Protein AF-A0A8J5SNX4-F1 (afdb_monomer_lite)

Foldseek 3Di:
DDDDDDDDYDDDDDDDDDDDDDDDDPDDPDDPPPPPPPPPDPDPPCPDPPCPVPDDDPCPVVVVVVVVVVVVVVVVVVVVVVVVVVVVVVVVVVVVPDDQDPDLVSNLVVLLPDDPVCNLVVLLVCVVVLDPVSLVVLVVLLVCLVPDPDHDVVSVVVNVSSVVSSVSSVVSSVVSVVVVVVVVVVVVLVVCLVPDPCVPVSVVD

Structure (mmCIF, N/CA/C/O backbone):
data_AF-A0A8J5SNX4-F1
#
_entry.id   AF-A0A8J5SNX4-F1
#
loop_
_atom_site.group_PDB
_atom_site.id
_atom_site.type_symbol
_atom_site.label_atom_id
_atom_site.label_alt_id
_atom_site.label_comp_id
_atom_site.label_asym_id
_atom_site.label_entity_id
_atom_site.label_seq_id
_atom_site.pdbx_PDB_ins_code
_atom_site.Cartn_x
_atom_site.Cartn_y
_atom_site.Cartn_z
_atom_site.occupancy
_atom_site.B_iso_or_equiv
_atom_site.auth_seq_id
_atom_site.auth_comp_id
_atom_site.auth_asym_id
_atom_site.auth_atom_id
_atom_site.pdbx_PDB_model_num
ATOM 1 N N . MET A 1 1 ? -24.936 -59.728 31.299 1.00 38.75 1 MET A N 1
ATOM 2 C CA . MET A 1 1 ? -25.368 -61.139 31.447 1.00 38.75 1 MET A CA 1
ATOM 3 C C . MET A 1 1 ? -25.117 -61.858 30.130 1.00 38.75 1 MET A C 1
ATOM 5 O O . MET A 1 1 ? -25.297 -61.195 29.121 1.00 38.75 1 MET A O 1
ATOM 9 N N . ALA A 1 2 ? -24.749 -63.150 30.174 1.00 39.12 2 ALA A N 1
ATOM 10 C CA . ALA A 1 2 ? -24.489 -64.076 29.048 1.00 39.12 2 ALA A CA 1
ATOM 11 C C . ALA A 1 2 ? -23.391 -63.628 28.039 1.00 39.12 2 ALA A C 1
ATOM 13 O O . ALA A 1 2 ? -23.471 -62.548 27.473 1.00 39.12 2 ALA A O 1
ATOM 14 N N . SER A 1 3 ? -22.245 -64.307 27.884 1.00 33.84 3 SER A N 1
ATOM 15 C CA . SER A 1 3 ? -21.994 -65.705 27.445 1.00 33.84 3 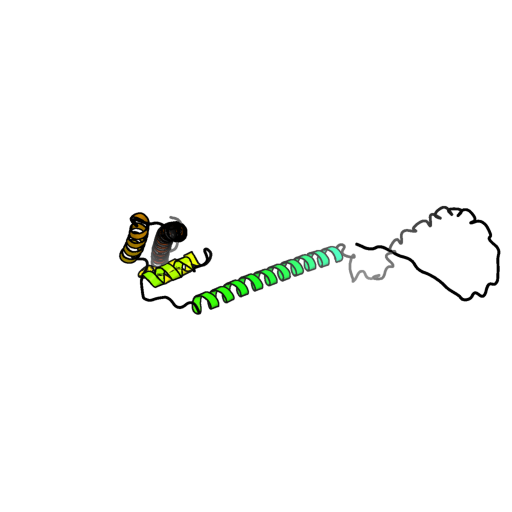SER A CA 1
ATOM 16 C C . SER A 1 3 ? -22.234 -65.882 25.932 1.00 33.84 3 SER A C 1
ATOM 18 O O . SER A 1 3 ? -23.336 -65.640 25.468 1.00 33.84 3 SER A O 1
ATOM 20 N N . SER A 1 4 ? -21.185 -66.118 25.125 1.00 33.12 4 SER A N 1
ATOM 21 C CA . SER A 1 4 ? -20.533 -67.430 24.855 1.00 33.12 4 SER A CA 1
ATOM 22 C C . SER A 1 4 ? -21.283 -68.199 23.751 1.00 33.12 4 SER A C 1
ATOM 24 O O . SER A 1 4 ? -22.501 -68.253 23.821 1.00 33.12 4 SER A O 1
ATOM 26 N N . ALA A 1 5 ? -20.717 -68.892 22.760 1.00 37.56 5 ALA A N 1
ATOM 27 C CA . ALA A 1 5 ? -19.399 -69.051 22.123 1.00 37.56 5 ALA A CA 1
ATOM 28 C C . ALA A 1 5 ? -19.570 -70.191 21.072 1.00 37.56 5 ALA A C 1
ATOM 30 O O . ALA A 1 5 ? -20.561 -70.907 21.145 1.00 37.56 5 ALA A O 1
ATOM 31 N N . ALA A 1 6 ? -18.575 -70.418 20.198 1.00 36.62 6 ALA A N 1
ATOM 32 C CA . ALA A 1 6 ? -18.320 -71.673 19.447 1.00 36.62 6 ALA A CA 1
ATOM 33 C C . ALA A 1 6 ? -19.403 -72.170 18.436 1.00 36.62 6 ALA A C 1
ATOM 35 O O . ALA A 1 6 ? -20.522 -72.494 18.801 1.00 36.62 6 ALA A O 1
ATOM 36 N N . ALA A 1 7 ? -19.105 -72.192 17.125 1.00 35.81 7 ALA A N 1
ATOM 37 C CA . ALA A 1 7 ? -18.529 -73.336 16.367 1.00 35.81 7 ALA A CA 1
ATOM 38 C C . ALA A 1 7 ? -19.636 -74.291 15.811 1.00 35.81 7 ALA A C 1
ATOM 40 O O . ALA A 1 7 ? -20.789 -74.146 16.185 1.00 35.81 7 ALA A O 1
ATOM 41 N N . SER A 1 8 ? -19.449 -75.234 14.871 1.00 36.56 8 SER A N 1
ATOM 42 C CA . SER A 1 8 ? -18.253 -75.892 14.307 1.00 36.56 8 SER A CA 1
ATOM 43 C C . SER A 1 8 ? -18.579 -76.580 12.952 1.00 36.56 8 SER A C 1
ATOM 45 O O . SER A 1 8 ? -19.741 -76.900 12.736 1.00 36.56 8 SER A O 1
ATOM 47 N N . LEU A 1 9 ? -17.548 -76.977 12.174 1.00 36.38 9 LEU A N 1
ATOM 48 C CA . LEU A 1 9 ? -17.544 -78.079 11.161 1.00 36.38 9 LEU A CA 1
ATOM 49 C C . LEU A 1 9 ? -18.382 -77.878 9.864 1.00 36.38 9 LEU A C 1
ATOM 51 O O . LEU A 1 9 ? -19.378 -77.172 9.865 1.00 36.38 9 LEU A O 1
ATOM 55 N N . GLY A 1 10 ? -18.056 -78.483 8.709 1.00 33.34 10 GLY A N 1
ATOM 56 C CA . GLY A 1 10 ? -16.928 -79.353 8.317 1.00 33.34 10 GLY A CA 1
ATOM 57 C C . GLY A 1 10 ? -17.231 -80.142 7.016 1.00 33.34 10 GLY A C 1
ATOM 58 O O . GLY A 1 10 ? -18.381 -80.151 6.592 1.00 33.34 10 GLY A O 1
ATOM 59 N N . LEU A 1 11 ? -16.229 -80.852 6.447 1.00 42.78 11 LEU A N 1
ATOM 60 C CA . LEU A 1 11 ? -16.261 -81.650 5.179 1.00 42.78 11 LEU A CA 1
ATOM 61 C C . LEU A 1 11 ? -16.294 -80.786 3.887 1.00 42.78 11 LEU A C 1
ATOM 63 O O . LEU A 1 11 ? -16.907 -79.731 3.882 1.00 42.78 11 LEU A O 1
ATOM 67 N N . GLY A 1 12 ? -15.696 -81.121 2.733 1.00 33.06 12 GLY A N 1
ATOM 68 C CA . GLY A 1 12 ? -14.831 -82.226 2.268 1.00 33.06 12 GLY A CA 1
ATOM 69 C C . GLY A 1 12 ? -14.799 -82.221 0.711 1.00 33.06 12 GLY A C 1
ATOM 70 O O . GLY A 1 12 ? -15.711 -81.672 0.108 1.00 33.06 12 GLY A O 1
ATOM 71 N N . ALA A 1 13 ? -13.826 -82.773 -0.030 1.00 42.00 13 ALA A N 1
ATOM 72 C CA . ALA A 1 13 ? -12.544 -83.383 0.334 1.00 42.00 13 ALA A CA 1
ATOM 73 C C . ALA A 1 13 ? -11.570 -83.457 -0.878 1.00 42.00 13 ALA A C 1
ATOM 75 O O . ALA A 1 13 ? -11.981 -83.791 -1.982 1.00 42.00 13 ALA A O 1
ATOM 76 N N . VAL A 1 14 ? -10.277 -83.196 -0.632 1.00 42.72 14 VAL A N 1
ATOM 77 C CA . VAL A 1 14 ? -9.113 -84.035 -1.015 1.00 42.72 14 VAL A CA 1
ATOM 78 C C . VAL A 1 14 ? -9.132 -84.788 -2.363 1.00 42.72 14 VAL A C 1
ATOM 80 O O . VAL A 1 14 ? -9.874 -85.747 -2.531 1.00 42.72 14 VAL A O 1
ATOM 83 N N . PHE A 1 15 ? -8.108 -84.541 -3.193 1.00 36.50 15 PHE A N 1
ATOM 84 C CA . PHE A 1 15 ? -7.389 -85.625 -3.882 1.00 36.50 15 PHE A CA 1
ATOM 85 C C . PHE A 1 15 ? -5.874 -85.361 -3.871 1.00 36.50 15 PHE A C 1
ATOM 87 O O . PHE A 1 15 ? -5.426 -84.249 -4.141 1.00 36.50 15 PHE A O 1
ATOM 94 N N . GLN A 1 16 ? -5.089 -86.383 -3.516 1.00 44.59 16 GLN A N 1
ATOM 95 C CA . GLN A 1 16 ? -3.623 -86.355 -3.463 1.00 44.59 16 GLN A CA 1
ATOM 96 C C . GLN A 1 16 ? -3.022 -87.284 -4.524 1.00 44.59 16 GLN A C 1
ATOM 98 O O . GLN A 1 16 ? -3.494 -88.406 -4.682 1.00 44.59 16 GLN A O 1
ATOM 103 N N . SER A 1 17 ? -1.904 -86.867 -5.124 1.00 40.34 17 SER A N 1
ATOM 104 C CA . SER A 1 17 ? -0.791 -87.729 -5.571 1.00 40.34 17 SER A CA 1
ATOM 105 C C . SER A 1 17 ? 0.359 -86.826 -6.048 1.00 40.34 17 SER A C 1
ATOM 107 O O . SER A 1 17 ? 0.099 -85.918 -6.830 1.00 40.34 17 SER A O 1
ATOM 109 N N . GLY A 1 18 ? 1.629 -86.977 -5.669 1.00 35.88 18 GLY A N 1
ATOM 110 C CA . GLY A 1 18 ? 2.266 -87.861 -4.690 1.00 35.88 18 GLY A CA 1
ATOM 111 C C . GLY A 1 18 ? 3.719 -87.399 -4.440 1.00 35.88 18 GLY A C 1
ATOM 112 O O . GLY A 1 18 ? 4.273 -86.632 -5.222 1.00 35.88 18 GLY A O 1
ATOM 113 N N . CYS A 1 19 ? 4.308 -87.820 -3.319 1.00 38.75 19 CYS A N 1
ATOM 114 C CA . CYS A 1 19 ? 5.665 -87.485 -2.840 1.00 38.75 19 CYS A CA 1
ATOM 115 C C . CYS A 1 19 ? 6.801 -88.077 -3.736 1.00 38.75 19 CYS A C 1
ATOM 117 O O . CYS A 1 19 ? 6.472 -88.884 -4.605 1.00 38.75 19 CYS A O 1
ATOM 119 N N . PRO A 1 20 ? 8.119 -87.785 -3.531 1.00 48.81 20 PRO A N 1
ATOM 120 C CA . PRO A 1 20 ? 8.745 -87.189 -2.340 1.00 48.81 20 PRO A CA 1
ATOM 121 C C . PRO A 1 20 ? 9.830 -86.103 -2.560 1.00 48.81 20 PRO A C 1
ATOM 123 O O . PRO A 1 20 ? 10.167 -85.694 -3.666 1.00 48.81 20 PRO A O 1
ATOM 126 N N . LEU A 1 21 ? 10.361 -85.631 -1.428 1.00 50.47 21 LEU A N 1
ATOM 127 C CA . LEU A 1 21 ? 11.323 -84.538 -1.269 1.00 50.47 21 LEU A CA 1
ATOM 128 C C . LEU A 1 21 ? 12.763 -84.928 -1.666 1.00 50.47 21 LEU A C 1
ATOM 130 O O . LEU A 1 21 ? 13.245 -85.997 -1.298 1.00 50.47 21 LEU A O 1
ATOM 134 N N . LEU A 1 22 ? 13.489 -83.990 -2.285 1.00 57.00 22 LEU A N 1
ATOM 135 C CA . LEU A 1 22 ? 14.957 -83.965 -2.343 1.00 57.00 22 LEU A CA 1
ATOM 136 C C . LEU A 1 22 ? 15.473 -82.699 -1.630 1.00 57.00 22 LEU A C 1
ATOM 138 O O . LEU A 1 22 ? 14.842 -81.646 -1.748 1.00 57.00 22 LEU A O 1
ATOM 142 N N . PRO A 1 23 ? 16.603 -82.759 -0.900 1.00 61.75 23 PRO A N 1
ATOM 143 C CA . PRO A 1 23 ? 17.133 -81.603 -0.181 1.00 61.75 23 PRO A CA 1
ATOM 144 C C . PRO A 1 23 ? 17.703 -80.539 -1.142 1.00 61.75 23 PRO A C 1
ATOM 146 O O . PRO A 1 23 ? 18.251 -80.886 -2.195 1.00 61.75 23 PRO A O 1
ATOM 149 N N . PRO A 1 24 ? 17.637 -79.240 -0.790 1.00 55.53 24 PRO A N 1
ATOM 150 C CA . PRO A 1 24 ? 18.185 -78.175 -1.619 1.00 55.53 24 PRO A CA 1
ATOM 151 C C . PRO A 1 24 ? 19.713 -78.278 -1.700 1.00 55.53 24 PRO A C 1
ATOM 153 O O . PRO A 1 24 ? 20.434 -78.161 -0.710 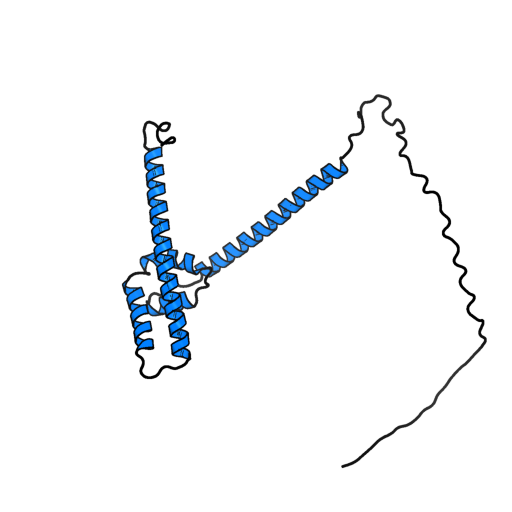1.00 55.53 24 PRO A O 1
ATOM 156 N N . ARG A 1 25 ? 20.213 -78.479 -2.920 1.00 54.31 25 ARG A N 1
ATOM 157 C CA . ARG A 1 25 ? 21.644 -78.537 -3.237 1.00 54.31 25 ARG A CA 1
ATOM 158 C C . ARG A 1 25 ? 22.274 -77.151 -3.002 1.00 54.31 25 ARG A C 1
ATOM 160 O O . ARG A 1 25 ? 21.739 -76.173 -3.527 1.00 54.31 25 ARG A O 1
ATOM 167 N N . PRO A 1 26 ? 23.398 -77.025 -2.268 1.00 55.22 26 PRO A N 1
ATOM 168 C CA . PRO A 1 26 ? 24.007 -75.723 -2.013 1.00 55.22 26 PRO A CA 1
ATOM 169 C C . PRO A 1 26 ? 24.438 -75.065 -3.327 1.00 55.22 26 PRO A C 1
ATOM 171 O O . PRO A 1 26 ? 25.129 -75.669 -4.152 1.00 55.22 26 PRO A O 1
ATOM 174 N N . ALA A 1 27 ? 24.017 -73.815 -3.526 1.00 55.38 27 ALA A N 1
ATOM 175 C CA . ALA A 1 27 ? 24.312 -73.058 -4.733 1.00 55.38 27 ALA A CA 1
ATOM 176 C C . ALA A 1 27 ? 25.812 -72.735 -4.810 1.00 55.38 27 ALA A C 1
ATOM 178 O O . ALA A 1 27 ? 26.301 -71.801 -4.171 1.00 55.38 27 ALA A O 1
ATOM 179 N N . ALA A 1 28 ? 26.545 -73.492 -5.627 1.00 54.44 28 ALA A N 1
ATOM 180 C CA . ALA A 1 28 ? 27.925 -73.180 -5.963 1.00 54.44 28 ALA A CA 1
ATOM 181 C C . ALA A 1 28 ? 27.977 -71.823 -6.686 1.00 54.44 28 ALA A C 1
ATOM 183 O O . ALA A 1 28 ? 27.667 -71.727 -7.877 1.00 54.44 28 ALA A O 1
ATOM 184 N N . ARG A 1 29 ? 28.372 -70.767 -5.961 1.00 54.50 29 ARG A N 1
ATOM 185 C CA . ARG A 1 29 ? 28.661 -69.443 -6.528 1.00 54.50 29 ARG A CA 1
ATOM 186 C C . ARG A 1 29 ? 29.760 -69.589 -7.582 1.00 54.50 29 ARG A C 1
ATOM 188 O O . ARG A 1 29 ? 30.942 -69.628 -7.248 1.00 54.50 29 ARG A O 1
ATOM 195 N N . ARG A 1 30 ? 29.379 -69.656 -8.861 1.00 55.12 30 ARG A N 1
ATOM 196 C CA . ARG A 1 30 ? 30.333 -69.539 -9.968 1.00 55.12 30 ARG A CA 1
ATOM 197 C C . ARG A 1 30 ? 31.005 -68.173 -9.860 1.00 55.12 30 ARG A C 1
ATOM 199 O O . ARG A 1 30 ? 30.321 -67.151 -9.840 1.00 55.12 30 ARG A O 1
ATOM 206 N N . ALA A 1 31 ? 32.333 -68.167 -9.766 1.00 57.25 31 ALA A N 1
ATOM 207 C CA . ALA A 1 31 ? 33.106 -66.934 -9.741 1.00 57.25 31 ALA A CA 1
ATOM 208 C C . ALA A 1 31 ? 32.799 -66.098 -11.000 1.00 57.25 31 ALA A C 1
ATOM 210 O O . ALA A 1 31 ? 32.644 -66.676 -12.083 1.00 57.25 31 ALA A O 1
ATOM 211 N N . PRO A 1 32 ? 32.714 -64.760 -10.898 1.00 55.50 32 PRO A N 1
ATOM 212 C CA . PRO A 1 32 ? 32.461 -63.920 -12.056 1.00 55.50 32 PRO A CA 1
ATOM 213 C C . PRO A 1 32 ? 33.631 -64.054 -13.031 1.00 55.50 32 PRO A C 1
ATOM 215 O O . PRO A 1 32 ? 34.742 -63.592 -12.763 1.00 55.50 32 PRO A O 1
ATOM 218 N N . THR A 1 33 ? 33.385 -64.678 -14.184 1.00 57.84 33 THR A N 1
ATOM 219 C CA . THR A 1 33 ? 34.351 -64.698 -15.282 1.00 57.84 33 THR A CA 1
ATOM 220 C C . THR A 1 33 ? 34.619 -63.259 -15.699 1.00 57.84 33 THR A C 1
ATOM 222 O O . THR A 1 33 ? 33.768 -62.635 -16.339 1.00 57.84 33 THR A O 1
ATOM 225 N N . ARG A 1 34 ? 35.800 -62.731 -15.350 1.00 56.75 34 ARG A N 1
ATOM 226 C CA . ARG A 1 34 ? 36.303 -61.453 -15.864 1.00 56.75 34 ARG A CA 1
ATOM 227 C C . ARG A 1 34 ? 36.473 -61.570 -17.379 1.00 56.75 34 ARG A C 1
ATOM 229 O O . ARG A 1 34 ? 37.566 -61.845 -17.869 1.00 56.75 34 ARG A O 1
ATOM 236 N N . ARG A 1 35 ? 35.401 -61.323 -18.136 1.00 58.44 35 ARG A N 1
ATOM 237 C CA . ARG A 1 35 ? 35.533 -60.924 -19.536 1.00 58.44 35 ARG A CA 1
ATOM 238 C C . ARG A 1 35 ? 36.354 -59.640 -19.510 1.00 58.44 35 ARG A C 1
ATOM 240 O O . ARG A 1 35 ? 35.900 -58.639 -18.958 1.00 58.44 35 ARG A O 1
ATOM 247 N N . ARG A 1 36 ? 37.583 -59.681 -20.037 1.00 56.06 36 ARG A N 1
ATOM 248 C CA . ARG A 1 36 ? 38.355 -58.460 -20.291 1.00 56.06 36 ARG A CA 1
ATOM 249 C C . ARG A 1 36 ? 37.459 -57.565 -21.138 1.00 56.06 36 ARG A C 1
ATOM 251 O O . ARG A 1 36 ? 37.099 -57.954 -22.246 1.00 56.06 36 ARG A O 1
ATOM 258 N N . ALA A 1 37 ? 37.106 -56.394 -20.618 1.00 60.88 37 ALA A N 1
ATOM 259 C CA . ALA A 1 37 ? 36.556 -55.339 -21.445 1.00 60.88 37 ALA A CA 1
ATOM 260 C C . ALA A 1 37 ? 37.660 -54.953 -22.435 1.00 60.88 37 ALA A C 1
ATOM 262 O O . ALA A 1 37 ? 38.604 -54.244 -22.086 1.00 60.88 37 ALA A O 1
ATOM 263 N N . VAL A 1 38 ? 37.588 -55.499 -23.649 1.00 62.38 38 VAL A N 1
ATOM 264 C CA . VAL A 1 38 ? 38.378 -54.994 -24.766 1.00 62.38 38 VAL A CA 1
ATOM 265 C C . VAL A 1 38 ? 37.829 -53.601 -25.013 1.00 62.38 38 VAL A C 1
ATOM 267 O O . VAL A 1 38 ? 36.720 -53.455 -25.521 1.00 62.38 38 VAL A O 1
ATOM 270 N N . GLY A 1 39 ? 38.562 -52.584 -24.562 1.00 56.38 39 GLY A N 1
ATOM 271 C CA . GLY A 1 39 ? 38.194 -51.203 -24.824 1.00 56.38 39 GLY A CA 1
ATOM 272 C C . GLY A 1 39 ? 38.099 -51.028 -26.331 1.00 56.38 39 GLY A C 1
ATOM 273 O O . GLY A 1 39 ? 39.109 -51.179 -27.021 1.00 56.38 39 GLY A O 1
ATOM 274 N N . ALA A 1 40 ? 36.892 -50.754 -26.827 1.00 59.72 40 ALA A N 1
ATOM 275 C CA . ALA A 1 40 ? 36.649 -50.446 -28.224 1.00 59.72 40 ALA A CA 1
ATOM 276 C C . ALA A 1 40 ? 37.345 -49.119 -28.544 1.00 59.72 40 ALA A C 1
ATOM 278 O O . ALA A 1 40 ? 36.767 -48.040 -28.423 1.00 59.72 40 ALA A O 1
ATOM 279 N N . LYS A 1 41 ? 38.633 -49.199 -28.891 1.00 59.97 41 LYS A N 1
ATOM 280 C CA . LYS A 1 41 ? 39.376 -48.073 -29.438 1.00 59.97 41 LYS A CA 1
ATOM 281 C C . LYS A 1 41 ? 38.721 -47.748 -30.769 1.00 59.97 41 LYS A C 1
ATOM 283 O O . LYS A 1 41 ? 38.791 -48.555 -31.692 1.00 59.97 41 LYS A O 1
ATOM 288 N N . ILE A 1 42 ? 38.073 -46.590 -30.836 1.00 63.59 42 ILE A N 1
ATOM 289 C CA . ILE A 1 42 ? 37.530 -46.045 -32.076 1.00 63.59 42 ILE A CA 1
ATOM 290 C C . ILE A 1 42 ? 38.717 -45.889 -33.027 1.00 63.59 42 ILE A C 1
ATOM 292 O O . ILE A 1 42 ? 39.561 -45.014 -32.844 1.00 63.59 42 ILE A O 1
ATOM 296 N N . SER A 1 43 ? 38.829 -46.790 -33.998 1.00 58.44 43 SER A N 1
ATOM 297 C CA . SER A 1 43 ? 39.806 -46.664 -35.068 1.00 58.44 43 SER A CA 1
ATOM 298 C C . SER A 1 43 ? 39.322 -45.572 -36.009 1.00 58.44 43 SER A C 1
ATOM 300 O O . SER A 1 43 ? 38.255 -45.717 -36.610 1.00 58.44 43 SER A O 1
ATOM 302 N N . CYS A 1 44 ? 40.109 -44.509 -36.160 1.00 58.53 44 CYS A N 1
ATOM 303 C CA . CYS A 1 44 ? 39.930 -43.534 -37.229 1.00 58.53 44 CYS A CA 1
ATOM 304 C C . CYS A 1 44 ? 40.230 -44.217 -38.571 1.00 58.53 44 CYS A C 1
ATOM 306 O O . CYS A 1 44 ? 41.334 -44.119 -39.100 1.00 58.53 44 CYS A O 1
ATOM 308 N N . ILE A 1 45 ? 39.252 -44.958 -39.096 1.00 62.81 45 ILE A N 1
ATOM 309 C CA . ILE A 1 45 ? 39.228 -45.363 -40.500 1.00 62.81 45 ILE A CA 1
ATOM 310 C C . ILE A 1 45 ? 39.254 -44.055 -41.295 1.00 62.81 45 ILE A C 1
ATOM 312 O O . ILE A 1 45 ? 38.432 -43.177 -41.028 1.00 62.81 45 ILE A O 1
ATOM 316 N N . GLY A 1 46 ? 40.215 -43.908 -42.210 1.00 60.44 46 GLY A N 1
ATOM 317 C CA . GLY A 1 46 ? 40.425 -42.693 -43.000 1.00 60.44 46 GLY A CA 1
ATOM 318 C C . GLY A 1 46 ? 39.281 -42.433 -43.980 1.00 60.44 46 GLY A C 1
ATOM 319 O O . GLY A 1 46 ? 39.417 -42.689 -45.168 1.00 60.44 46 GLY A O 1
ATOM 320 N N . TRP A 1 47 ? 38.155 -41.944 -43.461 1.00 68.00 47 TRP A N 1
ATOM 321 C CA . TRP A 1 47 ? 36.944 -41.588 -44.210 1.00 68.00 47 TRP A CA 1
ATOM 322 C C . TRP A 1 47 ? 37.060 -40.265 -44.979 1.00 68.00 47 TRP A C 1
ATOM 324 O O . TRP A 1 47 ? 36.152 -39.914 -45.726 1.00 68.00 47 TRP A O 1
ATOM 334 N N . ASP A 1 48 ? 38.167 -39.549 -44.799 1.00 73.00 48 ASP A N 1
ATOM 335 C CA . ASP A 1 48 ? 38.489 -38.296 -45.476 1.00 73.00 48 ASP A CA 1
ATOM 336 C C . ASP A 1 48 ? 39.951 -38.340 -45.964 1.00 73.00 48 ASP A C 1
ATOM 338 O O . ASP A 1 48 ? 40.847 -37.842 -45.279 1.00 73.00 48 ASP A O 1
ATOM 342 N N . PRO A 1 49 ? 40.232 -39.020 -47.094 1.00 70.06 49 PRO A N 1
ATOM 343 C CA . PRO A 1 49 ? 41.589 -39.143 -47.632 1.00 70.06 49 PRO A CA 1
ATOM 344 C C . PRO A 1 49 ? 42.130 -37.825 -48.210 1.00 70.06 49 PRO A C 1
ATOM 346 O O . PRO A 1 49 ? 43.342 -37.644 -48.261 1.00 70.06 49 PRO A O 1
ATOM 349 N N . GLU A 1 50 ? 41.242 -36.906 -48.600 1.00 76.75 50 GLU A N 1
ATOM 350 C CA . GLU A 1 50 ? 41.572 -35.600 -49.190 1.00 76.75 50 GLU A CA 1
ATOM 351 C C . GLU A 1 50 ? 41.618 -34.462 -48.142 1.00 76.75 50 GLU A C 1
ATOM 353 O O . GLU A 1 50 ? 41.955 -33.325 -48.466 1.00 76.75 50 GLU A O 1
ATOM 358 N N . GLY A 1 51 ? 41.279 -34.742 -46.876 1.00 68.94 51 GLY A N 1
ATOM 359 C CA . GLY A 1 51 ? 41.320 -33.774 -45.769 1.00 68.94 51 GLY A CA 1
ATOM 360 C C . GLY A 1 51 ? 40.255 -32.667 -45.825 1.00 68.94 51 GLY A C 1
ATOM 361 O O . GLY A 1 51 ? 40.414 -31.632 -45.172 1.00 68.94 51 GLY A O 1
ATOM 362 N N . VAL A 1 52 ? 39.183 -32.859 -46.598 1.00 76.44 52 VAL A N 1
ATOM 363 C CA . VAL A 1 52 ? 38.150 -31.849 -46.903 1.00 76.44 52 VAL A CA 1
ATOM 364 C C . VAL A 1 52 ? 37.291 -31.498 -45.682 1.00 76.44 52 VAL A C 1
ATOM 366 O O . VAL A 1 52 ? 36.780 -30.382 -45.583 1.00 76.44 52 VAL A O 1
ATOM 369 N N . LEU A 1 53 ? 37.124 -32.428 -44.739 1.00 72.19 53 LEU A N 1
ATOM 370 C CA . LEU A 1 53 ? 36.285 -32.269 -43.545 1.00 72.19 53 LEU A CA 1
ATOM 371 C C . LEU A 1 53 ? 37.058 -31.699 -42.342 1.00 72.19 53 LEU A C 1
ATOM 373 O O . LEU A 1 53 ? 36.444 -31.266 -41.363 1.00 72.19 53 LEU A O 1
ATOM 377 N N . GLY A 1 54 ? 38.391 -31.666 -42.422 1.00 74.88 54 GLY A N 1
ATOM 378 C CA . GLY A 1 54 ? 39.271 -31.168 -41.367 1.00 74.88 54 GLY A CA 1
ATOM 379 C C . GLY A 1 54 ? 39.335 -32.065 -40.116 1.00 74.88 54 GLY A C 1
ATOM 380 O O . GLY A 1 54 ? 38.703 -33.121 -40.040 1.00 74.88 54 GLY A O 1
ATOM 381 N N . PRO A 1 55 ? 40.128 -31.676 -39.099 1.00 75.81 55 PRO A N 1
ATOM 382 C CA . PRO A 1 55 ? 40.272 -32.468 -37.883 1.00 75.81 55 PRO A CA 1
ATOM 383 C C . PRO A 1 55 ? 38.962 -32.493 -37.072 1.00 75.81 55 PRO A C 1
ATOM 385 O O . PRO A 1 55 ? 38.317 -31.450 -36.912 1.00 75.81 55 PRO A O 1
ATOM 388 N N . PRO A 1 56 ? 38.575 -33.646 -36.490 1.00 73.50 56 PRO A N 1
ATOM 389 C CA . PRO A 1 56 ? 37.335 -33.765 -35.731 1.00 73.50 56 PRO A CA 1
ATOM 390 C C . PRO A 1 56 ? 37.363 -32.854 -34.500 1.00 73.50 56 PRO A C 1
ATOM 392 O O . PRO A 1 56 ? 38.196 -33.017 -33.606 1.00 73.50 56 PRO A O 1
ATOM 395 N N . GLN A 1 57 ? 36.433 -31.900 -34.426 1.00 77.25 57 GLN A N 1
ATOM 396 C CA . GLN A 1 57 ? 36.351 -30.999 -33.279 1.00 77.25 57 GLN A CA 1
ATOM 397 C C . GLN A 1 57 ? 35.803 -31.734 -32.039 1.00 77.25 57 GLN A C 1
ATOM 399 O O . GLN A 1 57 ? 34.687 -32.258 -32.074 1.00 77.25 57 GLN A O 1
ATOM 404 N N . PRO A 1 58 ? 36.518 -31.744 -30.902 1.00 77.81 58 PRO A N 1
ATOM 405 C CA . PRO A 1 58 ? 35.982 -32.295 -29.663 1.00 77.81 58 PRO A CA 1
ATOM 406 C C . PRO A 1 58 ? 34.907 -31.378 -29.050 1.00 77.81 58 PRO A C 1
ATOM 408 O O . PRO A 1 58 ? 34.791 -30.194 -29.364 1.00 77.81 58 PRO A O 1
ATOM 411 N N . GLY A 1 59 ? 34.107 -31.925 -28.130 1.00 84.00 59 GLY A N 1
ATOM 412 C CA . GLY A 1 59 ? 33.207 -31.131 -27.282 1.00 84.00 59 GLY A CA 1
ATOM 413 C C . GLY A 1 59 ? 31.853 -30.736 -27.889 1.00 84.00 59 GLY A C 1
ATOM 414 O O . GLY A 1 59 ? 31.126 -29.973 -27.259 1.00 84.00 59 GLY A O 1
ATOM 415 N N . HIS A 1 60 ? 31.450 -31.253 -29.058 1.00 83.19 60 HIS A N 1
ATOM 416 C CA . HIS A 1 60 ? 30.100 -31.003 -29.602 1.00 83.19 60 HIS A CA 1
ATOM 417 C C . HIS A 1 60 ? 28.971 -31.378 -28.629 1.00 83.19 60 HIS A C 1
ATOM 419 O O . HIS A 1 60 ? 28.044 -30.590 -28.464 1.00 83.19 60 HIS A O 1
ATOM 425 N N . ILE A 1 61 ? 29.080 -32.521 -27.942 1.00 87.94 61 ILE A N 1
ATOM 426 C CA . ILE A 1 61 ? 28.096 -32.962 -26.938 1.00 87.94 61 ILE A CA 1
ATOM 427 C C . ILE A 1 61 ? 28.011 -31.940 -25.795 1.00 87.94 61 ILE A C 1
ATOM 429 O O . ILE A 1 61 ? 26.935 -31.421 -25.525 1.00 87.94 61 ILE A O 1
ATOM 433 N N . ALA A 1 62 ? 29.149 -31.554 -25.207 1.00 87.81 62 ALA A N 1
ATOM 434 C CA . ALA A 1 62 ? 29.197 -30.560 -24.132 1.00 87.81 62 ALA A CA 1
ATOM 435 C C . ALA A 1 62 ? 28.628 -29.190 -24.556 1.00 87.81 62 ALA A C 1
ATOM 437 O O . ALA A 1 62 ? 27.912 -28.558 -23.782 1.00 87.81 62 ALA A O 1
ATOM 438 N N . ARG A 1 63 ? 28.883 -28.746 -25.797 1.00 88.81 63 ARG A N 1
ATOM 439 C CA . ARG A 1 63 ? 28.313 -27.503 -26.355 1.00 88.81 63 ARG A CA 1
ATOM 440 C C . ARG A 1 63 ? 26.790 -27.582 -26.521 1.00 88.81 63 ARG A C 1
ATOM 442 O O . ARG A 1 63 ? 26.104 -26.608 -26.219 1.00 88.81 63 ARG A O 1
ATOM 449 N N . LEU A 1 64 ? 26.260 -28.720 -26.975 1.00 89.81 64 LEU A N 1
ATOM 450 C CA . LEU A 1 64 ? 24.816 -28.944 -27.117 1.00 89.81 64 LEU A CA 1
ATOM 451 C C . LEU A 1 64 ? 24.116 -29.093 -25.761 1.00 89.81 64 LEU A C 1
ATOM 453 O O . LEU A 1 64 ? 23.038 -28.538 -25.574 1.00 89.81 64 LEU A O 1
ATOM 457 N N . GLU A 1 65 ? 24.729 -29.783 -24.798 1.00 89.81 65 GLU A N 1
ATOM 458 C CA . GLU A 1 65 ? 24.216 -29.869 -23.428 1.00 89.81 65 GLU A CA 1
ATOM 459 C C . GLU A 1 65 ? 24.207 -28.509 -22.732 1.00 89.81 65 GLU A C 1
ATOM 461 O O . GLU A 1 65 ? 23.217 -28.161 -22.096 1.00 89.81 65 GLU A O 1
ATOM 466 N N . PHE A 1 66 ? 25.281 -27.725 -22.864 1.00 85.88 66 PHE A N 1
ATOM 467 C CA . PHE A 1 66 ? 25.349 -26.376 -22.307 1.00 85.88 66 PHE A CA 1
ATOM 468 C C . PHE A 1 66 ? 24.266 -25.473 -22.905 1.00 85.88 66 PHE A C 1
ATOM 470 O O . PHE A 1 66 ? 23.542 -24.818 -22.158 1.00 85.88 66 PHE A O 1
ATOM 477 N N . ARG A 1 67 ? 24.086 -25.506 -24.234 1.00 88.62 67 ARG A N 1
ATOM 478 C CA . ARG A 1 67 ? 23.007 -24.772 -24.905 1.00 88.62 67 ARG A CA 1
ATOM 479 C C . ARG A 1 67 ? 21.627 -25.207 -24.406 1.00 88.62 67 ARG A C 1
ATOM 481 O O . ARG A 1 67 ? 20.861 -24.351 -23.987 1.00 88.62 67 ARG A O 1
ATOM 488 N N . ARG A 1 68 ? 21.351 -26.515 -24.343 1.00 90.81 68 ARG A N 1
ATOM 489 C CA . ARG A 1 68 ? 20.071 -27.044 -23.842 1.00 90.81 68 ARG A CA 1
ATOM 490 C C . ARG A 1 68 ? 19.789 -26.623 -22.399 1.00 90.81 68 ARG A C 1
ATOM 492 O O . ARG A 1 68 ? 18.646 -26.339 -22.061 1.00 90.81 68 ARG A O 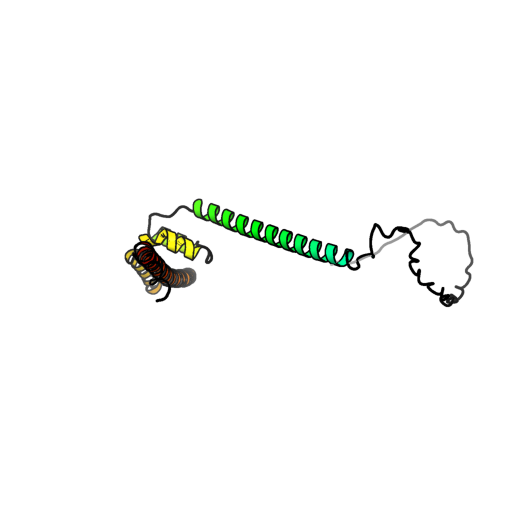1
ATOM 499 N N . ARG A 1 69 ? 20.813 -26.583 -21.537 1.00 86.94 69 ARG A N 1
ATOM 500 C CA . ARG A 1 69 ? 20.674 -26.102 -20.151 1.00 86.94 69 ARG A CA 1
ATOM 501 C C . ARG A 1 69 ? 20.330 -24.613 -20.104 1.00 86.94 69 ARG A C 1
ATOM 503 O O . ARG A 1 69 ? 19.482 -24.246 -19.303 1.00 86.94 69 ARG A O 1
ATOM 510 N N . LEU A 1 70 ? 20.929 -23.787 -20.968 1.00 81.62 70 LEU A N 1
ATOM 511 C CA . LEU A 1 70 ? 20.566 -22.370 -21.096 1.00 81.62 70 LEU A CA 1
ATOM 512 C C . LEU A 1 70 ? 19.143 -22.182 -21.640 1.00 81.62 70 LEU A C 1
ATOM 514 O O . LEU A 1 70 ? 18.413 -21.368 -21.094 1.00 81.62 70 LEU A O 1
ATOM 518 N N . GLU A 1 71 ? 18.739 -22.956 -22.652 1.00 85.00 71 GLU A N 1
ATOM 519 C CA . GLU A 1 71 ? 17.373 -22.957 -23.206 1.00 85.00 71 GLU A CA 1
ATOM 520 C C . GLU A 1 71 ? 16.343 -23.369 -22.134 1.00 85.00 71 GLU A C 1
ATOM 522 O O . GLU A 1 71 ? 15.346 -22.688 -21.922 1.00 85.00 71 GLU A O 1
ATOM 527 N N . THR A 1 72 ? 16.633 -24.420 -21.359 1.00 88.31 72 THR A N 1
ATOM 528 C CA . THR A 1 72 ? 15.761 -24.869 -20.255 1.00 88.31 72 THR A CA 1
ATOM 529 C C . THR A 1 72 ? 15.691 -23.837 -19.118 1.00 88.31 72 THR A C 1
ATOM 531 O O . THR A 1 72 ? 14.637 -23.658 -18.513 1.00 88.31 72 THR A O 1
ATOM 534 N N . ASP A 1 73 ? 16.793 -23.140 -18.819 1.00 84.44 73 ASP A N 1
ATOM 535 C CA . ASP A 1 73 ? 16.831 -22.047 -17.837 1.00 84.44 73 ASP A CA 1
ATOM 536 C C . ASP A 1 73 ? 16.072 -20.804 -18.343 1.00 84.44 73 ASP A C 1
ATOM 538 O O . ASP A 1 73 ? 15.337 -20.193 -17.569 1.00 84.44 73 ASP A O 1
ATOM 542 N N . SER A 1 74 ? 16.145 -20.457 -19.637 1.00 87.50 74 SER A N 1
ATOM 543 C CA . SER A 1 74 ? 15.293 -19.402 -20.207 1.00 87.50 74 SER A CA 1
ATOM 544 C C . SER A 1 74 ? 13.814 -19.781 -20.178 1.00 87.50 74 SER A C 1
ATOM 546 O O . SER A 1 74 ? 13.013 -18.980 -19.704 1.00 87.50 74 SER A O 1
ATOM 548 N N . ASP A 1 75 ? 13.453 -21.005 -20.566 1.00 88.81 75 ASP A N 1
ATOM 549 C CA . ASP A 1 75 ? 12.065 -21.481 -20.552 1.00 88.81 75 ASP A CA 1
ATOM 550 C C . ASP A 1 75 ? 11.489 -21.479 -19.126 1.00 88.81 75 ASP A C 1
ATOM 552 O O . ASP A 1 75 ? 10.367 -21.020 -18.898 1.00 88.81 75 ASP A O 1
ATOM 556 N N . ALA A 1 76 ? 12.276 -21.923 -18.138 1.00 86.12 76 ALA A N 1
ATOM 557 C CA . ALA A 1 76 ? 11.897 -21.897 -16.727 1.00 86.12 76 ALA A CA 1
ATOM 558 C C . ALA A 1 76 ? 11.723 -20.461 -16.199 1.00 86.12 76 ALA A C 1
ATOM 560 O O . ALA A 1 76 ? 10.741 -20.169 -15.509 1.00 86.12 76 ALA A O 1
ATOM 561 N N . ARG A 1 77 ? 12.630 -19.540 -16.556 1.00 84.44 77 ARG A N 1
ATOM 562 C CA . ARG A 1 77 ? 12.513 -18.111 -16.216 1.00 84.44 77 ARG A CA 1
ATOM 563 C C . ARG A 1 77 ? 11.290 -17.472 -16.862 1.00 84.44 77 ARG A C 1
ATOM 565 O O . ARG A 1 77 ? 10.605 -16.692 -16.206 1.00 84.44 77 ARG A O 1
ATOM 572 N N . GLU A 1 78 ? 10.996 -17.788 -18.118 1.00 91.75 78 GLU A N 1
ATOM 573 C CA . GLU A 1 78 ? 9.823 -17.272 -18.824 1.00 91.75 78 GLU A CA 1
ATOM 574 C C . GLU A 1 78 ? 8.509 -17.833 -18.279 1.00 91.75 78 GLU A C 1
ATOM 576 O O . GLU A 1 78 ? 7.526 -17.098 -18.201 1.00 91.75 78 GLU A O 1
ATOM 581 N N . ALA A 1 79 ? 8.471 -19.110 -17.892 1.00 90.94 79 ALA A N 1
ATOM 582 C CA . ALA A 1 79 ? 7.312 -19.713 -17.238 1.00 90.94 79 ALA A CA 1
ATOM 583 C C . ALA A 1 79 ? 7.050 -19.064 -15.869 1.00 90.94 79 ALA A C 1
ATOM 585 O O . ALA A 1 79 ? 5.922 -18.662 -15.5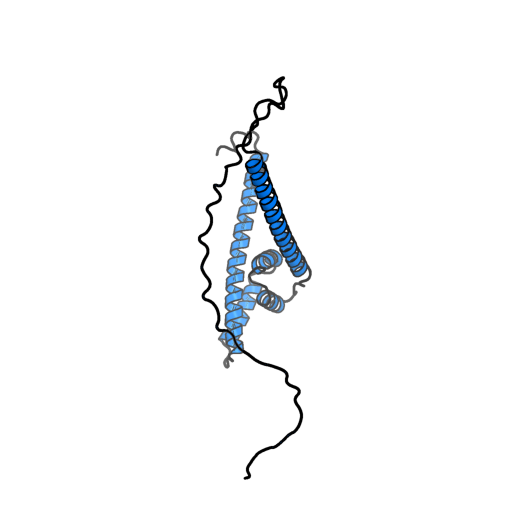84 1.00 90.94 79 ALA A O 1
ATOM 586 N N . PHE A 1 80 ? 8.098 -18.864 -15.063 1.00 87.31 80 PHE A N 1
ATOM 587 C CA . PHE A 1 80 ? 8.001 -18.141 -13.794 1.00 87.31 80 PHE A CA 1
ATOM 588 C C . PHE A 1 80 ? 7.543 -16.686 -13.992 1.00 87.31 80 PHE A C 1
ATOM 590 O O . PHE A 1 80 ? 6.632 -16.218 -13.313 1.00 87.31 80 PHE A O 1
ATOM 597 N N . GLN A 1 81 ? 8.112 -15.966 -14.966 1.00 90.00 81 GLN A N 1
ATOM 598 C CA . GLN A 1 81 ? 7.682 -14.601 -15.281 1.00 90.00 81 GLN A CA 1
ATOM 599 C C . GLN A 1 81 ? 6.228 -14.526 -15.755 1.00 90.00 81 GLN A C 1
ATOM 601 O O . GLN A 1 81 ? 5.552 -13.553 -15.426 1.00 90.00 81 GLN A O 1
ATOM 606 N N . ARG A 1 82 ? 5.741 -15.517 -16.515 1.00 92.31 82 ARG A N 1
ATOM 607 C CA . ARG A 1 82 ? 4.328 -15.613 -16.912 1.00 92.31 82 ARG A CA 1
ATOM 608 C C . ARG A 1 82 ? 3.424 -15.763 -15.692 1.00 92.31 82 ARG A C 1
ATOM 610 O O . ARG A 1 82 ? 2.566 -14.911 -15.499 1.00 92.31 82 ARG A O 1
ATOM 617 N N . GLN A 1 83 ? 3.715 -16.712 -14.801 1.00 87.38 83 GLN A N 1
ATOM 618 C CA . GLN A 1 83 ? 2.967 -16.893 -13.548 1.00 87.38 83 GLN A CA 1
ATOM 619 C C . GLN A 1 83 ? 2.939 -15.618 -12.686 1.00 87.38 83 GLN A C 1
ATOM 621 O O . GLN A 1 83 ? 1.889 -15.238 -12.175 1.00 87.38 83 GLN A O 1
ATOM 626 N N . VAL A 1 84 ? 4.068 -14.907 -12.563 1.00 90.75 84 VAL A N 1
ATOM 627 C CA . VAL A 1 84 ? 4.140 -13.634 -11.820 1.00 90.75 84 VAL A CA 1
ATOM 628 C C . VAL A 1 84 ? 3.305 -12.526 -12.480 1.00 90.75 84 VAL A C 1
ATOM 630 O O . VAL A 1 84 ? 2.713 -11.709 -11.772 1.00 90.75 84 VAL A O 1
ATOM 633 N N . ARG A 1 85 ? 3.231 -12.476 -13.819 1.00 88.69 85 ARG A N 1
ATOM 634 C CA . ARG A 1 85 ? 2.363 -11.526 -14.542 1.00 88.69 85 ARG A CA 1
ATOM 635 C C . ARG A 1 85 ? 0.889 -11.880 -14.367 1.00 88.69 85 ARG A C 1
ATOM 637 O O . ARG A 1 85 ? 0.124 -11.007 -13.979 1.00 88.69 85 ARG A O 1
ATOM 644 N N . GLU A 1 86 ? 0.526 -13.146 -14.553 1.00 90.94 86 GLU A N 1
ATOM 645 C CA . GLU A 1 86 ? -0.838 -13.662 -14.380 1.00 90.94 86 GLU A CA 1
ATOM 646 C C . GLU A 1 86 ? -1.359 -13.416 -12.954 1.00 90.94 86 GLU A C 1
ATOM 648 O O . GLU A 1 86 ? -2.458 -12.897 -12.782 1.00 90.94 86 GLU A O 1
ATOM 653 N N . GLU A 1 87 ? -0.554 -13.671 -11.914 1.00 87.12 87 GLU A N 1
ATOM 654 C CA . GLU A 1 87 ? -0.900 -13.300 -10.532 1.00 87.12 87 GLU A CA 1
ATOM 655 C C . GLU A 1 87 ? -1.092 -11.787 -10.355 1.00 87.12 87 GLU A C 1
ATOM 657 O O . GLU A 1 87 ? -2.020 -11.351 -9.670 1.00 87.12 87 GLU A O 1
ATOM 662 N N . LYS A 1 88 ? -0.215 -10.968 -10.948 1.00 85.38 88 LYS A N 1
ATOM 663 C CA . LYS A 1 88 ? -0.284 -9.504 -10.841 1.00 85.38 88 LYS A CA 1
ATOM 664 C C . LYS A 1 88 ? -1.508 -8.931 -11.564 1.00 85.38 88 LYS A C 1
ATOM 666 O O . LYS A 1 88 ? -2.073 -7.938 -11.100 1.00 85.38 88 LYS A O 1
ATOM 671 N N . GLU A 1 89 ? -1.909 -9.550 -12.670 1.00 87.00 89 GLU A N 1
ATOM 672 C CA . GLU A 1 89 ? -3.114 -9.232 -13.436 1.00 87.00 89 GLU A CA 1
ATOM 673 C C . GLU A 1 89 ? -4.380 -9.705 -12.716 1.00 87.00 89 GLU A C 1
ATOM 675 O O . GLU A 1 89 ? -5.314 -8.916 -12.587 1.00 87.00 89 GLU A O 1
ATOM 680 N N . ARG A 1 90 ? -4.386 -10.908 -12.125 1.00 87.12 90 ARG A N 1
ATOM 681 C CA . ARG A 1 90 ? -5.486 -11.382 -11.267 1.00 87.12 90 ARG A CA 1
ATOM 682 C C . ARG A 1 90 ? -5.734 -10.417 -10.102 1.00 87.12 90 ARG A C 1
ATOM 684 O O . ARG A 1 90 ? -6.840 -9.909 -9.956 1.00 87.12 90 ARG A O 1
ATOM 691 N N . ARG A 1 91 ? -4.680 -10.036 -9.365 1.00 84.88 91 ARG A N 1
ATOM 692 C CA . ARG A 1 91 ? -4.767 -9.018 -8.294 1.00 84.88 91 ARG A CA 1
ATOM 693 C C . ARG A 1 91 ? -5.206 -7.644 -8.802 1.00 84.88 91 ARG A C 1
ATOM 695 O O . ARG A 1 91 ? -5.832 -6.880 -8.078 1.00 84.88 91 ARG A O 1
ATOM 702 N N . ARG A 1 92 ? -4.887 -7.290 -10.054 1.00 83.94 92 ARG A N 1
ATOM 703 C CA . ARG A 1 92 ? -5.388 -6.053 -10.677 1.00 83.94 92 ARG A CA 1
ATOM 704 C C . ARG A 1 92 ? -6.896 -6.121 -10.898 1.00 83.94 92 ARG A C 1
ATOM 706 O O . ARG A 1 92 ? -7.568 -5.161 -10.546 1.00 83.94 92 ARG A O 1
ATOM 713 N N . GLN A 1 93 ? -7.406 -7.234 -11.412 1.00 84.12 93 GLN A N 1
ATOM 714 C CA . GLN A 1 93 ? -8.842 -7.444 -11.595 1.00 84.12 93 GLN A CA 1
ATOM 715 C C . GLN A 1 93 ? -9.578 -7.446 -10.244 1.00 84.12 93 GLN A C 1
ATOM 717 O O . GLN A 1 93 ? -10.608 -6.793 -10.117 1.00 84.12 93 GLN A O 1
ATOM 722 N N . GLU A 1 94 ? -9.007 -8.081 -9.214 1.00 82.81 94 GLU A N 1
ATOM 723 C CA . GLU A 1 94 ? -9.516 -8.049 -7.832 1.00 82.81 94 GLU A CA 1
ATOM 724 C C . GLU A 1 94 ? -9.623 -6.597 -7.295 1.00 82.81 94 GLU A C 1
ATOM 726 O O . GLU A 1 94 ? -10.680 -6.201 -6.801 1.00 82.81 94 GLU A O 1
ATOM 731 N N . ARG A 1 95 ? -8.586 -5.757 -7.469 1.00 82.62 95 ARG A N 1
ATOM 732 C CA . ARG A 1 95 ? -8.605 -4.318 -7.101 1.00 82.62 95 ARG A CA 1
ATOM 733 C C . ARG A 1 95 ? -9.602 -3.473 -7.901 1.00 82.62 95 ARG A C 1
ATOM 735 O O . ARG A 1 95 ? -10.175 -2.523 -7.365 1.00 82.62 95 ARG A O 1
ATOM 742 N N . GLU A 1 96 ? -9.763 -3.767 -9.189 1.00 81.94 96 GLU A N 1
ATOM 743 C CA . GLU A 1 96 ? -10.668 -3.042 -10.092 1.00 81.94 96 GLU A CA 1
ATOM 744 C C . GLU A 1 96 ? -12.142 -3.419 -9.837 1.00 81.94 96 GLU A C 1
ATOM 746 O O . GLU A 1 96 ? -13.020 -2.578 -10.016 1.00 81.94 96 GLU A O 1
ATOM 751 N N . ALA A 1 97 ? -12.407 -4.631 -9.332 1.00 81.56 97 ALA A N 1
ATOM 752 C CA . ALA A 1 97 ? -13.728 -5.075 -8.883 1.00 81.56 97 ALA A CA 1
ATOM 753 C C . ALA A 1 97 ? -14.125 -4.554 -7.484 1.00 81.56 97 ALA A C 1
ATOM 755 O O . ALA A 1 97 ? -15.317 -4.459 -7.186 1.00 81.56 97 ALA A O 1
ATOM 756 N N . ARG A 1 98 ? -13.157 -4.213 -6.618 1.00 83.81 98 ARG A N 1
ATOM 757 C CA . ARG A 1 98 ? -13.417 -3.637 -5.285 1.00 83.81 98 ARG A CA 1
ATOM 758 C C . ARG A 1 98 ? -14.045 -2.235 -5.404 1.00 83.81 98 ARG A C 1
ATOM 760 O O . ARG A 1 98 ? -13.446 -1.309 -5.956 1.00 83.81 98 ARG A O 1
ATOM 767 N N . VAL A 1 99 ? -15.250 -2.086 -4.850 1.00 85.88 99 VAL A N 1
ATOM 768 C CA . VAL A 1 99 ? -15.990 -0.815 -4.759 1.00 85.88 99 VAL A CA 1
ATOM 769 C C . VAL A 1 99 ? -15.468 -0.008 -3.570 1.00 85.88 99 VAL A C 1
ATOM 771 O O . VAL A 1 99 ? -15.396 -0.525 -2.460 1.00 85.88 99 VAL A O 1
ATOM 774 N N . ILE A 1 100 ? -15.129 1.263 -3.795 1.00 87.50 100 ILE A N 1
ATOM 775 C CA . ILE A 1 100 ? -14.691 2.186 -2.737 1.00 87.50 100 ILE A CA 1
ATOM 776 C C . ILE A 1 100 ? -15.931 2.733 -2.004 1.00 87.50 100 ILE A C 1
ATOM 778 O O . ILE A 1 100 ? -16.778 3.331 -2.666 1.00 87.50 100 ILE A O 1
ATOM 782 N N . PRO A 1 101 ? -16.043 2.606 -0.668 1.00 90.81 101 PRO A N 1
ATOM 783 C CA . PRO A 1 101 ? -17.154 3.188 0.090 1.00 90.81 101 PRO A CA 1
ATOM 784 C C . PRO A 1 101 ? -17.059 4.715 0.217 1.00 90.81 101 PRO A C 1
ATOM 786 O O . PRO A 1 101 ? -15.982 5.267 0.448 1.00 90.81 101 PRO A O 1
ATOM 789 N N . ASP A 1 102 ? -18.185 5.426 0.138 1.00 88.44 102 ASP A N 1
ATOM 790 C CA . ASP A 1 102 ? -18.221 6.899 0.231 1.00 88.44 102 ASP A CA 1
ATOM 791 C C . ASP A 1 102 ? -18.204 7.446 1.671 1.00 88.44 102 ASP A C 1
ATOM 793 O O . ASP A 1 102 ? -17.863 8.605 1.891 1.00 88.44 102 ASP A O 1
ATOM 797 N N . THR A 1 103 ? -18.515 6.615 2.666 1.00 92.50 103 THR A N 1
ATOM 798 C CA . THR A 1 103 ? -18.531 6.985 4.094 1.00 92.50 103 THR A CA 1
ATOM 799 C C . THR A 1 103 ? -17.201 6.699 4.784 1.00 92.50 103 THR A C 1
ATOM 801 O O . THR A 1 103 ? -16.582 5.681 4.481 1.00 92.50 103 THR A O 1
ATOM 804 N N . ASP A 1 104 ? -16.823 7.502 5.782 1.00 90.19 104 ASP A N 1
ATOM 805 C CA . ASP A 1 104 ? -15.583 7.299 6.548 1.00 90.19 104 ASP A CA 1
ATOM 806 C C . ASP A 1 104 ? -15.564 5.958 7.312 1.00 90.19 104 ASP A C 1
ATOM 808 O O . ASP A 1 104 ? -14.561 5.253 7.262 1.00 90.19 104 ASP A O 1
ATOM 812 N N . ALA A 1 105 ? -16.685 5.545 7.916 1.00 90.44 105 ALA A N 1
ATOM 813 C CA . ALA A 1 105 ? -16.789 4.249 8.600 1.00 90.44 105 ALA A CA 1
ATOM 814 C C . ALA A 1 105 ? -16.640 3.071 7.619 1.00 90.44 105 ALA A C 1
ATOM 816 O O . ALA A 1 105 ? -15.854 2.157 7.843 1.00 90.44 105 ALA A O 1
ATOM 817 N N . GLY A 1 106 ? -17.319 3.128 6.466 1.00 91.88 106 GLY A N 1
ATOM 818 C CA . GLY A 1 106 ? -17.134 2.134 5.402 1.00 91.88 106 GLY A CA 1
ATOM 819 C C . GLY A 1 106 ? -15.705 2.108 4.843 1.00 91.88 106 GLY A C 1
ATOM 820 O O . GLY A 1 106 ? -15.217 1.049 4.466 1.00 91.88 106 GLY A O 1
ATOM 821 N N . LEU A 1 107 ? -15.014 3.252 4.819 1.00 92.00 107 LEU A N 1
ATOM 822 C CA . LEU A 1 107 ? -13.605 3.335 4.434 1.00 92.00 107 LEU A CA 1
ATOM 823 C C . LEU A 1 107 ? -12.685 2.693 5.489 1.00 92.00 107 LEU A C 1
ATOM 825 O O . LEU A 1 107 ? -11.685 2.089 5.113 1.00 92.00 107 LEU A O 1
ATOM 829 N N . ALA A 1 108 ? -13.027 2.775 6.779 1.00 91.44 108 ALA A N 1
ATOM 830 C CA . ALA A 1 108 ? -12.325 2.052 7.839 1.00 91.44 108 ALA A CA 1
ATOM 831 C C . ALA A 1 108 ? -12.496 0.529 7.690 1.00 91.44 108 ALA A C 1
ATOM 833 O O . ALA A 1 108 ? -11.488 -0.170 7.623 1.00 91.44 108 ALA A O 1
ATOM 834 N N . GLU A 1 109 ? -13.726 0.019 7.524 1.00 92.56 109 GLU A N 1
ATOM 835 C CA . GLU A 1 109 ? -13.953 -1.419 7.266 1.00 92.56 109 GLU A CA 1
ATOM 836 C C . GLU A 1 109 ? -13.201 -1.897 6.016 1.00 92.56 109 GLU A C 1
ATOM 838 O O . GLU A 1 109 ? -12.518 -2.915 6.050 1.00 92.56 109 GLU A O 1
ATOM 843 N N . PHE A 1 110 ? -13.239 -1.117 4.928 1.00 92.88 110 PHE A N 1
ATOM 844 C CA . PHE A 1 110 ? -12.512 -1.430 3.696 1.00 92.88 110 PHE A CA 1
ATOM 845 C C . PHE A 1 110 ? -11.005 -1.627 3.926 1.00 92.88 110 PHE A C 1
ATOM 847 O O . PHE A 1 110 ? -10.405 -2.513 3.319 1.00 92.88 110 PHE A O 1
ATOM 854 N N . PHE A 1 111 ? -10.381 -0.820 4.790 1.00 92.25 111 PHE A N 1
ATOM 855 C CA . PHE A 1 111 ? -8.959 -0.963 5.111 1.00 92.25 111 PHE A CA 1
ATOM 856 C C . PHE A 1 111 ? -8.662 -2.106 6.091 1.00 92.25 111 PHE A C 1
ATOM 858 O O . PHE A 1 111 ? -7.572 -2.669 6.008 1.00 92.25 111 PHE A O 1
ATOM 865 N N . LEU A 1 112 ? -9.607 -2.489 6.954 1.00 92.19 112 LEU A N 1
ATOM 866 C CA . LEU A 1 112 ? -9.494 -3.687 7.797 1.00 92.19 112 LEU A CA 1
ATOM 867 C C . LEU A 1 112 ? -9.618 -4.979 6.972 1.00 92.19 112 LEU A C 1
ATOM 869 O O . LEU A 1 112 ? -8.835 -5.905 7.168 1.00 92.19 112 LEU A O 1
ATOM 873 N N . ASP A 1 113 ? -10.508 -4.995 5.978 1.00 92.38 113 ASP A N 1
ATOM 874 C CA . ASP A 1 113 ? -10.657 -6.082 4.997 1.00 92.38 113 ASP A CA 1
ATOM 875 C C . ASP A 1 113 ? -9.542 -6.100 3.921 1.00 92.38 113 ASP A C 1
ATOM 877 O O . ASP A 1 113 ? -9.505 -6.987 3.060 1.00 92.38 113 ASP A O 1
ATOM 881 N N . THR A 1 114 ? -8.630 -5.118 3.913 1.00 91.56 114 THR A N 1
ATOM 882 C CA . THR A 1 114 ? -7.574 -5.011 2.895 1.00 91.56 114 THR A CA 1
ATOM 883 C C . THR A 1 114 ? -6.334 -5.823 3.267 1.00 91.56 114 THR A C 1
ATOM 885 O O . THR A 1 114 ? -5.660 -5.573 4.263 1.00 91.56 114 THR A O 1
ATOM 888 N N . ASP A 1 115 ? -5.953 -6.743 2.378 1.00 87.06 115 ASP A N 1
ATOM 889 C CA . ASP A 1 115 ? -4.712 -7.509 2.482 1.00 87.06 115 ASP A CA 1
ATOM 890 C C . ASP A 1 115 ? -3.478 -6.609 2.669 1.00 87.06 115 ASP A C 1
ATOM 892 O O . ASP A 1 115 ? -3.241 -5.679 1.895 1.00 87.06 115 ASP A O 1
ATOM 896 N N . ALA A 1 116 ? -2.583 -6.976 3.592 1.00 87.31 116 ALA A N 1
ATOM 897 C CA . ALA A 1 116 ? -1.331 -6.251 3.850 1.00 87.31 116 ALA A CA 1
ATOM 898 C C . ALA A 1 116 ? -0.393 -6.108 2.625 1.00 87.31 116 ALA A C 1
ATOM 900 O O . ALA A 1 116 ? 0.552 -5.328 2.657 1.00 87.31 116 ALA A O 1
ATOM 901 N N . ARG A 1 117 ? -0.631 -6.860 1.538 1.00 86.31 117 ARG A N 1
ATOM 902 C CA . ARG A 1 117 ? 0.093 -6.739 0.254 1.00 86.31 117 ARG A CA 1
ATOM 903 C C . ARG A 1 117 ? -0.498 -5.691 -0.691 1.00 86.31 117 ARG A C 1
ATOM 905 O O . ARG A 1 117 ? 0.168 -5.286 -1.637 1.00 86.31 117 ARG A O 1
ATOM 912 N N . GLU A 1 118 ? -1.752 -5.321 -0.469 1.00 89.56 118 GLU A N 1
ATOM 913 C CA . GLU A 1 118 ? -2.534 -4.397 -1.293 1.00 89.56 118 GLU A CA 1
ATOM 914 C C . GLU A 1 118 ? -2.725 -3.040 -0.599 1.00 89.56 118 GLU A C 1
ATOM 916 O O . GLU A 1 118 ? -2.976 -2.041 -1.271 1.00 89.56 118 GLU A O 1
ATOM 921 N N . ILE A 1 119 ? -2.510 -2.979 0.723 1.00 89.94 119 ILE A N 1
ATOM 922 C CA . ILE A 1 119 ? -2.620 -1.767 1.547 1.00 89.94 119 ILE A CA 1
ATOM 923 C C . ILE A 1 119 ? -1.845 -0.573 0.959 1.00 89.94 119 ILE A C 1
ATOM 925 O O . IL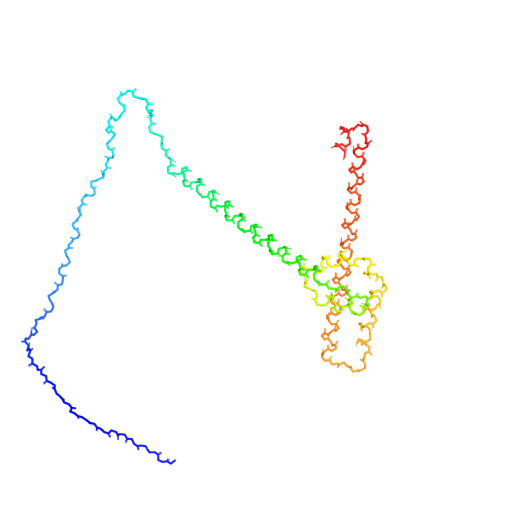E A 1 119 ? -2.397 0.515 0.857 1.00 89.94 119 ILE A O 1
ATOM 929 N N . GLU A 1 120 ? -0.614 -0.769 0.469 1.00 90.94 120 GLU A N 1
ATOM 930 C CA . GLU A 1 120 ? 0.197 0.292 -0.156 1.00 90.94 120 GLU A CA 1
ATOM 931 C C . GLU A 1 120 ? -0.454 0.859 -1.431 1.00 90.94 120 GLU A C 1
ATOM 933 O O . GLU A 1 120 ? -0.396 2.063 -1.696 1.00 90.94 120 GLU A O 1
ATOM 938 N N . VAL A 1 121 ? -1.095 -0.008 -2.223 1.00 90.94 121 VAL A N 1
ATOM 939 C CA . VAL A 1 121 ? -1.755 0.363 -3.482 1.00 90.94 121 VAL A CA 1
ATOM 940 C C . VAL A 1 121 ? -3.041 1.131 -3.195 1.00 90.94 121 VAL A C 1
ATOM 942 O O . VAL A 1 121 ? -3.286 2.166 -3.817 1.00 90.94 121 VAL A O 1
ATOM 945 N N . GLU A 1 122 ? -3.838 0.663 -2.234 1.00 91.62 122 GLU A N 1
ATOM 946 C CA . GLU A 1 122 ? -5.077 1.333 -1.842 1.00 91.62 122 GLU A CA 1
ATOM 947 C C . GLU A 1 122 ? -4.802 2.650 -1.091 1.00 91.62 122 GLU A C 1
ATOM 949 O O . GLU A 1 122 ? -5.492 3.635 -1.348 1.00 91.62 122 GLU A O 1
ATOM 954 N N . ILE A 1 123 ? -3.735 2.752 -0.282 1.00 92.44 123 ILE A N 1
ATOM 955 C CA . ILE A 1 123 ? -3.261 4.032 0.287 1.00 92.44 123 ILE A CA 1
ATOM 956 C C . ILE A 1 123 ? -2.939 5.033 -0.828 1.00 92.44 123 ILE A C 1
ATOM 958 O O . ILE A 1 123 ? -3.392 6.176 -0.772 1.00 92.44 123 ILE A O 1
ATOM 962 N N . GLY A 1 124 ? -2.210 4.618 -1.870 1.00 90.69 124 GLY A N 1
ATOM 963 C CA . GLY A 1 124 ? -1.913 5.485 -3.014 1.00 90.69 124 GLY A CA 1
ATOM 964 C C . GLY A 1 124 ? -3.165 5.901 -3.798 1.00 90.69 124 GLY A C 1
ATOM 965 O O . GLY A 1 124 ? -3.303 7.064 -4.179 1.00 90.69 124 GLY A O 1
ATOM 966 N N . ARG A 1 125 ? -4.115 4.977 -3.993 1.00 90.75 125 ARG A N 1
ATOM 967 C CA . ARG A 1 125 ? -5.404 5.220 -4.672 1.00 90.75 125 ARG A CA 1
ATOM 968 C C . ARG A 1 125 ? -6.308 6.176 -3.888 1.00 90.75 125 ARG A C 1
ATOM 970 O O . ARG A 1 125 ? -6.987 7.009 -4.485 1.00 90.75 125 ARG A O 1
ATOM 977 N N . LEU A 1 126 ? -6.318 6.055 -2.561 1.00 91.75 126 LEU A N 1
ATOM 978 C CA . LEU A 1 126 ? -7.223 6.755 -1.644 1.00 91.75 126 LEU A CA 1
ATOM 979 C C . LEU A 1 126 ? -6.551 7.927 -0.914 1.00 91.75 126 LEU A C 1
ATOM 981 O O . LEU A 1 126 ? -7.187 8.575 -0.081 1.00 91.75 126 LEU A O 1
ATOM 985 N N . ARG A 1 127 ? -5.303 8.269 -1.267 1.00 91.81 127 ARG A N 1
ATOM 986 C CA . ARG A 1 127 ? -4.534 9.383 -0.688 1.00 91.81 127 ARG A CA 1
ATOM 987 C C . ARG A 1 127 ? -5.322 10.698 -0.544 1.00 91.81 127 ARG A C 1
ATOM 989 O O . ARG A 1 127 ? -5.164 11.309 0.511 1.00 91.81 127 ARG A O 1
ATOM 996 N N . PRO A 1 128 ? -6.182 11.131 -1.499 1.00 90.19 128 PRO A N 1
ATOM 997 C CA . PRO A 1 128 ? -6.986 12.358 -1.366 1.00 90.19 128 PRO A CA 1
ATOM 998 C C . PRO A 1 128 ? -8.143 12.281 -0.355 1.00 90.19 128 PRO A C 1
ATOM 1000 O O . PRO A 1 128 ? -8.787 13.296 -0.093 1.00 90.19 128 PRO A O 1
ATOM 1003 N N . ARG A 1 129 ? -8.454 11.085 0.162 1.00 90.25 129 ARG A N 1
ATOM 1004 C CA . ARG A 1 129 ? -9.468 10.830 1.199 1.00 90.25 129 ARG A CA 1
ATOM 1005 C C . ARG A 1 129 ? -8.848 10.487 2.557 1.00 90.25 129 ARG A C 1
ATOM 1007 O O . ARG A 1 129 ? -9.476 10.756 3.576 1.00 90.25 129 ARG A O 1
ATOM 1014 N N . LEU A 1 130 ? -7.610 9.982 2.579 1.00 91.00 130 LEU A N 1
ATOM 1015 C CA . LEU A 1 130 ? -6.784 9.781 3.780 1.00 91.00 130 LEU A CA 1
ATOM 1016 C C . LEU A 1 130 ? -6.298 11.126 4.361 1.00 91.00 130 LEU A C 1
ATOM 1018 O O . LEU A 1 130 ? -5.113 11.469 4.352 1.00 91.00 130 LEU A O 1
ATOM 1022 N N . ASN A 1 131 ? -7.262 11.907 4.840 1.00 91.06 131 ASN A N 1
ATOM 1023 C CA . ASN A 1 131 ? -7.106 13.267 5.342 1.00 91.06 131 ASN A CA 1
ATOM 1024 C C . ASN A 1 131 ? -7.235 13.293 6.870 1.00 91.06 131 ASN A C 1
ATOM 1026 O O . ASN A 1 131 ? -7.740 12.344 7.469 1.00 91.06 131 ASN A O 1
ATOM 1030 N N . GLN A 1 132 ? -6.867 14.412 7.504 1.00 92.31 132 GLN A N 1
ATOM 1031 C CA . GLN A 1 132 ? -6.962 14.559 8.963 1.00 92.31 132 GLN A CA 1
ATOM 1032 C C . GLN A 1 132 ? -8.356 14.198 9.505 1.00 92.31 132 GLN A C 1
ATOM 1034 O O . GLN A 1 132 ? -8.445 13.440 10.458 1.00 92.31 132 GLN A O 1
ATOM 1039 N N . ALA A 1 133 ? -9.438 14.615 8.835 1.00 91.81 133 ALA A N 1
ATOM 1040 C CA . ALA A 1 133 ? -10.813 14.305 9.244 1.00 91.81 133 ALA A CA 1
ATOM 1041 C C . ALA A 1 133 ? -11.125 12.792 9.344 1.00 91.81 133 ALA A C 1
ATOM 1043 O O . ALA A 1 133 ? -11.885 12.381 10.223 1.00 91.81 133 ALA A O 1
ATOM 1044 N N . PHE A 1 134 ? -10.516 11.968 8.482 1.00 93.81 134 PHE A N 1
ATOM 1045 C CA . PHE A 1 134 ? -10.642 10.508 8.516 1.00 93.81 134 PHE A CA 1
ATOM 1046 C C . PHE A 1 134 ? -9.832 9.908 9.676 1.00 93.81 134 PHE A C 1
ATOM 1048 O O . PHE A 1 134 ? -10.338 9.079 10.430 1.00 93.81 134 PHE A O 1
ATOM 1055 N N . PHE A 1 135 ? -8.607 10.391 9.905 1.00 94.56 135 PHE A N 1
ATOM 1056 C CA . PHE A 1 135 ? -7.831 9.988 11.081 1.00 94.56 135 PHE A CA 1
ATOM 1057 C C . PHE A 1 135 ? -8.499 10.430 12.394 1.00 94.56 135 PHE A C 1
ATOM 1059 O O . PHE A 1 135 ? -8.529 9.650 13.342 1.00 94.56 135 PHE A O 1
ATOM 1066 N N . ASP A 1 136 ? -9.121 11.611 12.436 1.00 95.00 136 ASP A N 1
ATOM 1067 C CA . ASP A 1 136 ? -9.921 12.101 13.566 1.00 95.00 136 ASP A CA 1
ATOM 1068 C C . ASP A 1 136 ? -11.188 11.254 13.780 1.00 95.00 136 ASP A C 1
ATOM 1070 O O . ASP A 1 136 ? -11.684 11.139 14.900 1.00 95.00 136 ASP A O 1
ATOM 1074 N N . HIS A 1 137 ? -11.764 10.671 12.722 1.00 93.94 137 HIS A N 1
ATOM 1075 C CA . HIS A 1 137 ? -12.853 9.696 12.835 1.00 93.94 137 HIS A CA 1
ATOM 1076 C C . HIS A 1 137 ? -12.366 8.403 13.500 1.00 93.94 137 HIS A C 1
ATOM 1078 O O . HIS A 1 137 ? -12.912 8.044 14.543 1.00 93.94 137 HIS A O 1
ATOM 1084 N N . ILE A 1 138 ? -11.278 7.799 13.010 1.00 93.75 138 ILE A N 1
ATOM 1085 C CA . ILE A 1 138 ? -10.675 6.606 13.631 1.00 93.75 138 ILE A CA 1
ATOM 1086 C C . ILE A 1 138 ? -10.274 6.880 15.093 1.00 93.75 138 ILE A C 1
ATOM 1088 O O . ILE A 1 138 ? -10.562 6.077 15.977 1.00 93.75 138 ILE A O 1
ATOM 1092 N N . GLN A 1 139 ? -9.668 8.037 15.393 1.00 95.06 139 GLN A N 1
ATOM 1093 C CA . GLN A 1 139 ? -9.331 8.422 16.772 1.00 95.06 139 GLN A CA 1
ATOM 1094 C C . GLN A 1 139 ? -10.566 8.512 17.676 1.00 95.06 139 GLN A C 1
ATOM 1096 O O . GLN A 1 139 ? -10.485 8.134 18.845 1.00 95.06 139 GLN A O 1
ATOM 1101 N N . ARG A 1 140 ? -11.707 8.986 17.157 1.00 94.69 140 ARG A N 1
ATOM 1102 C CA . ARG A 1 140 ? -12.970 9.031 17.907 1.00 94.69 140 ARG A CA 1
ATOM 1103 C C . ARG A 1 140 ? -13.523 7.633 18.177 1.00 94.69 140 ARG A C 1
ATOM 1105 O O . ARG A 1 140 ? -13.969 7.408 19.295 1.00 94.69 140 ARG A O 1
ATOM 1112 N N . GLU A 1 141 ? -13.452 6.701 17.230 1.00 92.25 141 GLU A N 1
ATOM 1113 C CA . GLU A 1 141 ? -13.879 5.307 17.450 1.00 92.25 141 GLU A CA 1
ATOM 1114 C C . GLU A 1 141 ? -12.975 4.585 18.460 1.00 92.25 141 GLU A C 1
ATOM 1116 O O . GLU A 1 141 ? -13.460 4.033 19.449 1.00 92.25 141 GLU A O 1
ATOM 1121 N N . ILE A 1 142 ? -11.652 4.699 18.295 1.00 93.19 142 ILE A N 1
ATOM 1122 C CA . ILE A 1 142 ? -10.652 4.208 19.257 1.00 93.19 142 ILE A CA 1
ATOM 1123 C C . ILE A 1 142 ? -10.921 4.784 20.657 1.00 93.19 142 ILE A C 1
ATOM 1125 O O . ILE A 1 142 ? -10.884 4.055 21.649 1.00 93.19 142 ILE A O 1
ATOM 1129 N N . ALA A 1 143 ? -11.224 6.082 20.765 1.00 93.12 143 ALA A N 1
ATOM 1130 C CA . ALA A 1 143 ? -11.566 6.716 22.037 1.00 93.12 143 ALA A CA 1
ATOM 1131 C C . ALA A 1 143 ? -12.899 6.206 22.613 1.00 93.12 143 ALA A C 1
ATOM 1133 O O . ALA A 1 143 ? -12.966 5.932 23.809 1.00 93.12 143 ALA A O 1
ATOM 1134 N N . GLN A 1 144 ? -13.942 6.035 21.795 1.00 91.50 144 GLN A N 1
ATOM 1135 C CA . GLN A 1 144 ? -15.232 5.488 22.234 1.00 91.50 144 GLN A CA 1
ATOM 1136 C C . GLN A 1 144 ? -15.073 4.085 22.829 1.00 91.50 144 GLN A C 1
ATOM 1138 O O . GLN A 1 144 ? -15.587 3.827 23.915 1.00 91.50 144 GLN A O 1
ATOM 1143 N N . ILE A 1 145 ? -14.301 3.212 22.176 1.00 90.00 145 ILE A N 1
ATOM 1144 C CA . ILE A 1 145 ? -14.016 1.862 22.674 1.00 90.00 145 ILE A CA 1
ATOM 1145 C C . ILE A 1 145 ? -13.164 1.920 23.957 1.00 90.00 145 ILE A C 1
ATOM 1147 O O . ILE A 1 145 ? -13.482 1.263 24.950 1.00 90.00 145 ILE A O 1
ATOM 1151 N N . LYS A 1 146 ? -12.123 2.766 23.997 1.00 89.81 146 LYS A N 1
ATOM 1152 C CA . LYS A 1 146 ? -11.278 2.951 25.193 1.00 89.81 146 LYS A CA 1
ATOM 1153 C C . LYS A 1 146 ? -12.039 3.488 26.405 1.00 89.81 146 LYS A C 1
ATOM 1155 O O . LYS A 1 146 ? -11.732 3.076 27.524 1.00 89.81 146 LYS A O 1
ATOM 1160 N N . PHE A 1 147 ? -13.008 4.379 26.214 1.00 91.56 147 PHE A N 1
ATOM 1161 C CA . PHE A 1 147 ? -13.784 4.985 27.303 1.00 91.56 147 PHE A CA 1
ATOM 1162 C C . PHE A 1 147 ? -15.144 4.308 27.551 1.00 91.56 147 PHE A C 1
ATOM 1164 O O . PHE A 1 147 ? -15.899 4.759 28.414 1.00 91.56 147 PHE A O 1
ATOM 1171 N N . ALA A 1 148 ? -15.448 3.204 26.860 1.00 89.94 148 ALA A N 1
ATOM 1172 C CA . ALA A 1 148 ? -16.619 2.384 27.142 1.00 89.94 148 ALA A CA 1
ATOM 1173 C C . ALA A 1 148 ? -16.558 1.797 28.566 1.00 89.94 148 ALA A C 1
ATOM 1175 O O . ALA A 1 148 ? -15.567 1.187 28.966 1.00 89.94 148 ALA A O 1
ATOM 1176 N N . ILE A 1 149 ? -17.649 1.969 29.321 1.00 79.25 149 ILE A N 1
ATOM 1177 C CA . ILE A 1 149 ? -17.774 1.534 30.727 1.00 79.25 149 ILE A CA 1
ATOM 1178 C C . ILE A 1 149 ? -17.787 -0.000 30.843 1.00 79.25 149 ILE A C 1
ATOM 1180 O O . ILE A 1 149 ? -17.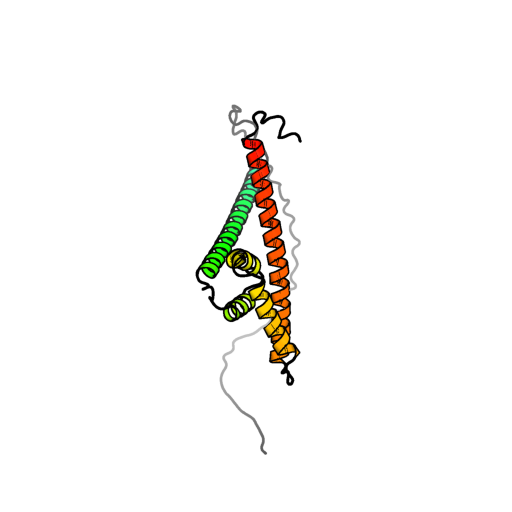321 -0.559 31.833 1.00 79.25 149 ILE A O 1
ATOM 1184 N N . THR A 1 150 ? -18.293 -0.684 29.817 1.00 84.62 150 THR A N 1
ATOM 1185 C CA . THR A 1 150 ? -18.273 -2.142 29.678 1.00 84.62 150 THR A CA 1
ATOM 1186 C C . THR A 1 150 ? -17.531 -2.500 28.398 1.00 84.62 150 THR A C 1
ATOM 1188 O O . THR A 1 150 ? -18.008 -2.168 27.314 1.00 84.62 150 THR A O 1
ATOM 1191 N N . ARG A 1 151 ? -16.390 -3.185 28.514 1.00 80.88 151 ARG A N 1
ATOM 1192 C CA . ARG A 1 151 ? -15.672 -3.760 27.369 1.00 80.88 151 ARG A CA 1
ATOM 1193 C C . ARG A 1 151 ? -15.911 -5.263 27.315 1.00 80.88 151 ARG A C 1
ATOM 1195 O O . ARG A 1 151 ? -15.819 -5.938 28.340 1.00 80.88 151 ARG A O 1
ATOM 1202 N N . THR A 1 152 ? -16.222 -5.773 26.132 1.00 90.62 152 THR A N 1
ATOM 1203 C CA . THR A 1 152 ? -16.188 -7.207 25.815 1.00 90.62 152 THR A CA 1
ATOM 1204 C C . THR A 1 152 ? -14.866 -7.540 25.122 1.00 90.62 152 THR A C 1
ATOM 1206 O O . THR A 1 152 ? -14.202 -6.637 24.616 1.00 90.62 152 THR A O 1
ATOM 1209 N N . ALA A 1 153 ? -14.491 -8.822 25.057 1.00 88.88 153 ALA A N 1
ATOM 1210 C CA . ALA A 1 153 ? -13.292 -9.248 24.324 1.00 88.88 153 ALA A CA 1
ATOM 1211 C C . ALA A 1 153 ? -13.326 -8.785 22.853 1.00 88.88 153 ALA A C 1
ATOM 1213 O O . ALA A 1 153 ? -12.363 -8.204 22.375 1.00 88.88 153 ALA A O 1
ATOM 1214 N N . GLU A 1 154 ? -14.484 -8.901 22.196 1.00 88.38 154 GLU A N 1
ATOM 1215 C CA . GLU A 1 154 ? -14.719 -8.434 20.819 1.00 88.38 154 GLU A CA 1
ATOM 1216 C C . GLU A 1 154 ? -14.424 -6.931 20.635 1.00 88.38 154 GLU A C 1
ATOM 1218 O O . GLU A 1 154 ? -13.919 -6.514 19.594 1.00 88.38 154 GLU A O 1
ATOM 1223 N N . MET A 1 155 ? -14.701 -6.101 21.650 1.00 88.94 155 MET A N 1
ATOM 1224 C CA . MET A 1 155 ? -14.353 -4.676 21.624 1.00 88.94 155 MET A CA 1
ATOM 1225 C C . MET A 1 155 ? -12.848 -4.440 21.803 1.00 88.94 155 MET A C 1
ATOM 1227 O O . MET A 1 155 ? -12.324 -3.468 21.265 1.00 88.94 155 MET A O 1
ATOM 1231 N N . GLU A 1 156 ? -12.151 -5.291 22.556 1.00 89.00 156 GLU A N 1
ATOM 1232 C CA . GLU A 1 156 ? -10.699 -5.194 22.747 1.00 89.00 156 GLU A CA 1
ATOM 1233 C C . GLU A 1 156 ? -9.933 -5.699 21.513 1.00 89.00 156 GLU A C 1
ATOM 1235 O O . GLU A 1 156 ? -8.985 -5.040 21.089 1.00 89.00 156 GLU A O 1
ATOM 1240 N N . ASP A 1 157 ? -10.398 -6.769 20.865 1.00 92.38 157 ASP A N 1
ATOM 1241 C CA . ASP A 1 157 ? -9.866 -7.240 19.580 1.00 92.38 157 ASP A CA 1
ATOM 1242 C C . ASP A 1 157 ? -10.033 -6.161 18.494 1.00 92.38 157 ASP A C 1
ATOM 1244 O O . ASP A 1 157 ? -9.059 -5.745 17.861 1.00 92.38 157 ASP A O 1
ATOM 1248 N N . ARG A 1 158 ? -11.242 -5.595 18.361 1.00 91.38 158 ARG A N 1
ATOM 1249 C CA . ARG A 1 158 ? -11.517 -4.506 17.409 1.00 91.38 158 ARG A CA 1
ATOM 1250 C C . ARG A 1 158 ? -10.718 -3.230 17.706 1.00 91.38 158 ARG A C 1
ATOM 1252 O O . ARG A 1 158 ? -10.379 -2.484 16.786 1.00 91.38 158 ARG A O 1
ATOM 1259 N N . LEU A 1 159 ? -10.389 -2.963 18.973 1.00 93.12 159 LEU A N 1
ATOM 1260 C CA . LEU A 1 159 ? -9.503 -1.857 19.344 1.00 93.12 159 LEU A CA 1
ATOM 1261 C C . LEU A 1 159 ? -8.086 -2.068 18.794 1.00 93.12 159 LEU A C 1
ATOM 1263 O O . LEU A 1 159 ? -7.508 -1.134 18.240 1.00 93.12 159 LEU A O 1
ATOM 1267 N N . ILE A 1 160 ? -7.548 -3.283 18.929 1.00 93.62 160 ILE A N 1
ATOM 1268 C CA . ILE A 1 160 ? -6.214 -3.651 18.435 1.00 93.62 160 ILE A CA 1
ATOM 1269 C C . ILE A 1 160 ? -6.160 -3.534 16.907 1.00 93.62 160 ILE A C 1
ATOM 1271 O O . ILE A 1 160 ? -5.205 -2.971 16.371 1.00 93.62 160 ILE A O 1
ATOM 1275 N N . GLU A 1 161 ? -7.196 -4.005 16.208 1.00 93.50 161 GLU A N 1
ATOM 1276 C CA . GLU A 1 161 ? -7.330 -3.878 14.751 1.00 93.50 161 GLU A CA 1
ATOM 1277 C C . GLU A 1 161 ? -7.311 -2.411 14.292 1.00 93.50 161 GLU A C 1
ATOM 1279 O O . GLU A 1 161 ? -6.519 -2.042 13.421 1.00 93.50 161 GLU A O 1
ATOM 1284 N N . LEU A 1 162 ? -8.126 -1.550 14.916 1.00 93.75 162 LEU A N 1
ATOM 1285 C CA . LEU A 1 162 ? -8.196 -0.124 14.579 1.00 93.75 162 LEU A CA 1
ATOM 1286 C C . LEU A 1 162 ? -6.886 0.622 14.880 1.00 93.75 162 LEU A C 1
ATOM 1288 O O . LEU A 1 162 ? -6.475 1.472 14.087 1.00 93.75 162 LEU A O 1
ATOM 1292 N N . GLU A 1 163 ? -6.201 0.308 15.985 1.00 94.44 163 GLU A N 1
ATOM 1293 C CA . GLU A 1 163 ? -4.888 0.886 16.306 1.00 94.44 163 GLU A CA 1
ATOM 1294 C C . GLU A 1 163 ? -3.796 0.438 15.324 1.00 94.44 163 GLU A C 1
ATOM 1296 O O . GLU A 1 163 ? -2.997 1.261 14.862 1.00 94.44 163 GLU A O 1
ATOM 1301 N N . ALA A 1 164 ? -3.772 -0.849 14.966 1.00 94.50 164 ALA A N 1
ATOM 1302 C CA . ALA A 1 164 ? -2.834 -1.391 13.988 1.00 94.50 164 ALA A CA 1
ATOM 1303 C C . ALA A 1 164 ? -3.053 -0.766 12.601 1.00 94.50 164 ALA A C 1
ATOM 1305 O O . ALA A 1 164 ? -2.099 -0.279 11.987 1.00 94.50 164 ALA A O 1
ATOM 1306 N N . MET A 1 165 ? -4.308 -0.702 12.143 1.00 94.06 165 MET A N 1
ATOM 1307 C CA . MET A 1 165 ? -4.685 -0.056 10.886 1.00 94.06 165 MET A CA 1
ATOM 1308 C C . MET A 1 165 ? -4.300 1.426 10.883 1.00 94.06 165 MET A C 1
ATOM 1310 O O . MET A 1 165 ? -3.646 1.881 9.946 1.00 94.06 165 MET A O 1
ATOM 1314 N N . GLN A 1 166 ? -4.647 2.183 11.933 1.00 94.19 166 GLN A N 1
ATOM 1315 C CA . GLN A 1 166 ? -4.305 3.604 12.034 1.00 94.19 166 GLN A CA 1
ATOM 1316 C C . GLN A 1 166 ? -2.801 3.833 11.856 1.00 94.19 166 GLN A C 1
ATOM 1318 O O . GLN A 1 166 ? -2.398 4.724 11.105 1.00 94.19 166 GLN A O 1
ATOM 1323 N N . LYS A 1 167 ? -1.974 3.021 12.521 1.00 95.25 167 LYS A N 1
ATOM 1324 C CA . LYS A 1 167 ? -0.518 3.120 12.432 1.00 95.25 167 LYS A CA 1
ATOM 1325 C C . LYS A 1 167 ? -0.007 2.833 11.016 1.00 95.25 167 LYS A C 1
ATOM 1327 O O . LYS A 1 167 ? 0.759 3.633 10.484 1.00 95.25 167 LYS A O 1
ATOM 1332 N N . VAL A 1 168 ? -0.457 1.740 10.393 1.00 94.81 168 VAL A N 1
ATOM 1333 C CA . VAL A 1 168 ? -0.053 1.365 9.023 1.00 94.81 168 VAL A CA 1
ATOM 1334 C C . VAL A 1 168 ? -0.469 2.432 8.006 1.00 94.81 168 VAL A C 1
ATOM 1336 O O . VAL A 1 168 ? 0.321 2.787 7.132 1.00 94.81 168 VAL A O 1
ATOM 1339 N N . LEU A 1 169 ? -1.676 2.993 8.135 1.00 94.00 169 LEU A N 1
ATOM 1340 C CA . LEU A 1 169 ? -2.158 4.053 7.247 1.00 94.00 169 LEU A CA 1
ATOM 1341 C C . LEU A 1 169 ? -1.354 5.354 7.402 1.00 94.00 169 LEU A C 1
ATOM 1343 O O . LEU A 1 169 ? -1.057 5.989 6.394 1.00 94.00 169 LEU A O 1
ATOM 1347 N N . LEU A 1 170 ? -0.960 5.739 8.623 1.00 94.75 170 LEU A N 1
ATOM 1348 C CA . LEU A 1 170 ? -0.095 6.906 8.850 1.00 94.75 170 LEU A CA 1
ATOM 1349 C C . LEU A 1 170 ? 1.303 6.706 8.240 1.00 94.75 170 LEU A C 1
ATOM 1351 O O . LEU A 1 170 ? 1.761 7.549 7.469 1.00 94.75 170 LEU A O 1
ATOM 1355 N N . GLU A 1 171 ? 1.954 5.575 8.528 1.00 94.56 171 GLU A N 1
ATOM 1356 C CA . GLU A 1 171 ? 3.287 5.251 7.997 1.00 94.56 171 GLU A CA 1
ATOM 1357 C C . GLU A 1 171 ? 3.282 5.166 6.458 1.00 94.56 171 GLU A C 1
ATOM 1359 O O . GLU A 1 171 ? 4.168 5.715 5.797 1.00 94.56 171 GLU A O 1
ATOM 1364 N N . GLY A 1 172 ? 2.255 4.539 5.873 1.00 92.56 172 GLY A N 1
ATOM 1365 C CA . GLY A 1 172 ? 2.099 4.421 4.423 1.00 92.56 172 GLY A CA 1
ATOM 1366 C C . GLY A 1 172 ? 1.776 5.748 3.729 1.00 92.56 172 GLY A C 1
ATOM 1367 O O . GLY A 1 172 ? 2.307 6.011 2.649 1.00 92.56 172 GLY A O 1
ATOM 1368 N N . VAL A 1 173 ? 0.974 6.623 4.349 1.00 94.62 173 VAL A N 1
ATOM 1369 C CA . VAL A 1 173 ? 0.725 7.988 3.848 1.00 94.62 173 VAL A CA 1
ATOM 1370 C C . VAL A 1 173 ? 2.012 8.813 3.842 1.00 94.62 173 VAL A C 1
ATOM 1372 O O . VAL A 1 173 ? 2.331 9.438 2.830 1.00 94.62 173 VAL A O 1
ATOM 1375 N N . GLU A 1 174 ? 2.796 8.774 4.922 1.00 94.00 174 GLU A N 1
ATOM 1376 C CA . GLU A 1 174 ? 4.094 9.450 4.961 1.00 94.00 174 GLU A CA 1
ATOM 1377 C C . GLU A 1 174 ? 5.068 8.914 3.902 1.00 94.00 174 GLU A C 1
ATOM 1379 O O . GLU A 1 174 ? 5.803 9.691 3.287 1.00 94.00 174 GLU A O 1
ATOM 1384 N N . ALA A 1 175 ? 5.112 7.594 3.704 1.00 94.19 175 ALA A N 1
ATOM 1385 C CA . ALA A 1 175 ? 5.956 6.968 2.691 1.00 94.19 175 ALA A CA 1
ATOM 1386 C C . ALA A 1 175 ? 5.535 7.387 1.273 1.00 94.19 175 ALA A C 1
ATOM 1388 O O . ALA A 1 175 ? 6.388 7.749 0.460 1.00 94.19 175 ALA A O 1
ATOM 1389 N N . TYR A 1 176 ? 4.228 7.411 0.998 1.00 93.19 176 TYR A N 1
ATOM 1390 C CA . TYR A 1 176 ? 3.672 7.871 -0.271 1.00 93.19 176 TYR A CA 1
ATOM 1391 C C . TYR A 1 176 ? 4.025 9.340 -0.551 1.00 93.19 176 TYR A C 1
ATOM 1393 O O . TYR A 1 176 ? 4.509 9.660 -1.637 1.00 93.19 176 TYR A O 1
ATOM 1401 N N . ASP A 1 177 ? 3.861 10.229 0.433 1.00 93.56 177 ASP A N 1
ATOM 1402 C CA . ASP A 1 177 ? 4.169 11.655 0.274 1.00 93.56 177 ASP A CA 1
ATOM 1403 C C . ASP A 1 177 ? 5.674 11.895 0.043 1.00 93.56 177 ASP A C 1
ATOM 1405 O O . ASP A 1 177 ? 6.052 12.718 -0.797 1.00 93.56 177 ASP A O 1
ATOM 1409 N N . LYS A 1 178 ? 6.551 11.140 0.723 1.00 95.50 178 LYS A N 1
ATOM 1410 C CA . LYS A 1 178 ? 8.009 11.158 0.483 1.00 95.50 178 LYS A CA 1
ATOM 1411 C C . LYS A 1 178 ? 8.334 10.735 -0.957 1.00 95.50 178 LYS A C 1
ATOM 1413 O O . LYS A 1 178 ? 8.997 11.486 -1.671 1.00 95.50 178 LYS A O 1
ATOM 1418 N N . LEU A 1 179 ? 7.781 9.611 -1.426 1.00 93.69 179 LEU A N 1
ATOM 1419 C CA . LEU A 1 179 ? 7.955 9.134 -2.805 1.00 93.69 179 LEU A CA 1
ATOM 1420 C C . LEU A 1 179 ? 7.412 10.124 -3.849 1.00 93.69 179 LEU A C 1
ATOM 1422 O O . LEU A 1 179 ? 8.044 10.341 -4.884 1.00 93.69 179 LEU A O 1
ATOM 1426 N N . GLN A 1 180 ? 6.270 10.765 -3.585 1.00 92.62 180 GLN A N 1
ATOM 1427 C CA . GLN A 1 180 ? 5.710 11.788 -4.468 1.00 92.62 180 GLN A CA 1
ATOM 1428 C C . GLN A 1 180 ? 6.660 12.990 -4.599 1.00 92.62 180 GLN A C 1
ATOM 1430 O O . GLN A 1 180 ? 6.911 13.456 -5.713 1.00 92.62 180 GLN A O 1
ATOM 1435 N N . ASN A 1 181 ? 7.230 13.462 -3.488 1.00 95.62 181 ASN A N 1
ATOM 1436 C CA . ASN A 1 181 ? 8.205 14.554 -3.486 1.00 95.62 181 ASN A CA 1
ATOM 1437 C C . ASN A 1 181 ? 9.499 14.177 -4.232 1.00 95.62 181 ASN A C 1
ATOM 1439 O O . ASN A 1 181 ? 10.012 14.975 -5.023 1.00 95.62 181 ASN A O 1
ATOM 1443 N N . ASP A 1 182 ? 9.994 12.950 -4.066 1.00 95.94 182 ASP A N 1
ATOM 1444 C CA . ASP A 1 182 ? 11.163 12.451 -4.801 1.00 95.94 182 ASP A CA 1
ATOM 1445 C C . ASP A 1 182 ? 10.906 12.387 -6.317 1.00 95.94 182 ASP A C 1
ATOM 1447 O O . ASP A 1 182 ? 11.743 12.822 -7.112 1.00 95.94 182 ASP A O 1
ATOM 1451 N N . LEU A 1 183 ? 9.721 11.938 -6.745 1.00 94.75 183 LEU A N 1
ATOM 1452 C CA . LEU A 1 183 ? 9.335 11.923 -8.161 1.00 94.75 183 LEU A CA 1
ATOM 1453 C C . LEU A 1 183 ? 9.196 13.336 -8.751 1.00 94.75 183 LEU A C 1
ATOM 1455 O O . LEU A 1 183 ? 9.646 13.581 -9.876 1.00 94.75 183 LEU A O 1
ATOM 1459 N N . VAL A 1 184 ? 8.616 14.283 -8.005 1.00 95.56 184 VAL A N 1
ATOM 1460 C CA . VAL A 1 184 ? 8.505 15.690 -8.430 1.00 95.56 184 VAL A CA 1
ATOM 1461 C C . VAL A 1 184 ? 9.891 16.326 -8.557 1.00 95.56 184 VAL A C 1
ATOM 1463 O O . VAL A 1 184 ? 10.206 16.904 -9.601 1.00 95.56 184 VAL A O 1
ATOM 1466 N N . THR A 1 185 ? 10.766 16.161 -7.562 1.00 95.19 185 THR A N 1
ATOM 1467 C CA . THR A 1 185 ? 12.127 16.722 -7.615 1.00 95.19 185 THR A CA 1
ATOM 1468 C C . THR A 1 185 ? 12.993 16.059 -8.693 1.00 95.19 185 THR A C 1
ATOM 1470 O O . THR A 1 185 ? 13.759 16.752 -9.369 1.00 95.19 185 THR A O 1
ATOM 1473 N N . ALA A 1 186 ? 12.842 14.754 -8.944 1.00 94.19 186 ALA A N 1
ATOM 1474 C CA . ALA A 1 186 ? 13.494 14.068 -10.060 1.00 94.19 186 ALA A CA 1
ATOM 1475 C C . ALA A 1 186 ? 13.022 14.611 -11.422 1.00 94.19 186 ALA A C 1
ATOM 1477 O O . ALA A 1 186 ? 13.852 14.936 -12.277 1.00 94.19 186 ALA A O 1
ATOM 1478 N N . LYS A 1 187 ? 11.706 14.796 -11.609 1.00 94.50 187 LYS A N 1
ATOM 1479 C CA . LYS A 1 187 ? 11.129 15.428 -12.808 1.00 94.50 187 LYS A CA 1
ATOM 1480 C C . LYS A 1 187 ? 11.678 16.839 -13.017 1.00 94.50 187 LYS A C 1
ATOM 1482 O O . LYS A 1 187 ? 12.032 17.193 -14.143 1.00 94.50 187 LYS A O 1
ATOM 1487 N N . GLU A 1 188 ? 11.781 17.645 -11.963 1.00 93.00 188 GLU A N 1
ATOM 1488 C CA . GLU A 1 188 ? 12.372 18.981 -12.051 1.00 93.00 188 GLU A CA 1
ATOM 1489 C C . GLU A 1 188 ? 13.842 18.949 -12.476 1.00 93.00 188 GLU A C 1
ATOM 1491 O O . GLU A 1 188 ? 14.234 19.724 -13.347 1.00 93.00 188 GLU A O 1
ATOM 1496 N N . ARG A 1 189 ? 14.657 18.062 -11.888 1.00 90.75 189 ARG A N 1
ATOM 1497 C CA . ARG A 1 189 ? 16.074 17.893 -12.260 1.00 90.75 189 ARG A CA 1
ATOM 1498 C C . ARG A 1 189 ? 16.207 17.514 -13.736 1.00 90.75 189 ARG A C 1
ATOM 1500 O O . ARG A 1 189 ? 16.952 18.168 -14.461 1.00 90.75 189 ARG A O 1
ATOM 1507 N N . LEU A 1 190 ? 15.425 16.540 -14.207 1.00 90.94 190 LEU A N 1
ATOM 1508 C CA . LEU A 1 190 ? 15.388 16.149 -15.622 1.00 90.94 190 LEU A CA 1
ATOM 1509 C C . LEU A 1 190 ? 14.946 17.304 -16.529 1.00 90.94 190 LEU A C 1
ATOM 1511 O O . LEU A 1 190 ? 15.563 17.545 -17.563 1.00 90.94 190 LEU A O 1
ATOM 1515 N N . THR A 1 191 ? 13.924 18.063 -16.128 1.00 92.56 191 THR A N 1
ATOM 1516 C CA . THR A 1 191 ? 13.441 19.229 -16.885 1.00 92.56 191 THR A CA 1
ATOM 1517 C C . THR A 1 191 ? 14.531 20.300 -16.999 1.00 92.56 191 THR A C 1
ATOM 1519 O O . THR A 1 191 ? 14.791 20.785 -18.098 1.00 92.56 191 THR A O 1
ATOM 1522 N N . LYS A 1 192 ? 15.242 20.595 -15.900 1.00 89.94 192 LYS A N 1
ATOM 1523 C CA . LYS A 1 192 ? 16.384 21.526 -15.861 1.00 89.94 192 LYS A CA 1
ATOM 1524 C C . LYS A 1 192 ? 17.531 21.060 -16.777 1.00 89.94 192 LYS A C 1
ATOM 1526 O O . LYS A 1 192 ? 18.086 21.882 -17.499 1.00 89.94 192 LYS A O 1
ATOM 1531 N N . ILE A 1 193 ? 17.839 19.759 -16.818 1.00 87.19 193 ILE A N 1
ATOM 1532 C CA . ILE A 1 193 ? 18.861 19.170 -17.714 1.00 87.19 193 ILE A CA 1
ATOM 1533 C C . ILE A 1 193 ? 18.444 19.245 -19.192 1.00 87.19 193 ILE A C 1
ATOM 1535 O O . ILE A 1 193 ? 19.264 19.556 -20.052 1.00 87.19 193 ILE A O 1
ATOM 1539 N N . LEU A 1 194 ? 17.177 18.969 -19.514 1.00 84.38 194 LEU A N 1
ATOM 1540 C CA . LEU A 1 194 ? 16.685 18.988 -20.898 1.00 84.38 194 LEU A CA 1
ATOM 1541 C C . LEU A 1 194 ? 16.542 20.412 -21.460 1.00 84.38 194 LEU A C 1
ATOM 1543 O O . LEU A 1 194 ? 16.707 20.608 -22.666 1.00 84.38 194 LEU A O 1
ATOM 1547 N N . GLN A 1 195 ? 16.250 21.388 -20.596 1.00 86.31 195 GLN A N 1
ATOM 1548 C CA . GLN A 1 195 ? 16.115 22.805 -20.946 1.00 86.31 195 GLN A CA 1
ATOM 1549 C C . GLN A 1 195 ? 17.439 23.588 -20.881 1.00 86.31 195 GLN A C 1
ATOM 1551 O O . GLN A 1 195 ? 17.494 24.711 -21.388 1.00 86.31 195 GLN A O 1
ATOM 1556 N N . SER A 1 196 ? 18.511 23.037 -20.295 1.00 82.56 196 SER A N 1
ATOM 1557 C CA . SER A 1 196 ? 19.807 23.723 -20.262 1.00 82.56 196 SER A CA 1
ATOM 1558 C C . SER A 1 196 ? 20.418 23.815 -21.668 1.00 82.56 196 SER A C 1
ATOM 1560 O O . SER A 1 196 ? 20.368 22.879 -22.473 1.00 82.56 196 SER A O 1
ATOM 1562 N N . ARG A 1 197 ? 21.006 24.977 -21.989 1.00 67.69 197 ARG A N 1
ATOM 1563 C CA . ARG A 1 197 ? 21.701 25.181 -23.274 1.00 67.69 197 ARG A CA 1
ATOM 1564 C C . ARG A 1 197 ? 22.959 24.306 -23.377 1.00 67.69 197 ARG A C 1
ATOM 1566 O O . ARG A 1 197 ? 23.231 23.772 -24.448 1.00 67.69 197 ARG A O 1
ATOM 1573 N N . ASP A 1 198 ? 23.653 24.080 -22.258 1.00 64.69 198 ASP A N 1
ATOM 1574 C CA . ASP A 1 198 ? 24.877 23.272 -22.170 1.00 64.69 198 ASP A CA 1
ATOM 1575 C C . ASP A 1 198 ? 24.640 21.877 -21.577 1.00 64.69 198 ASP A C 1
ATOM 1577 O O . ASP A 1 198 ? 25.057 21.541 -20.468 1.00 64.69 198 ASP A O 1
ATOM 1581 N N . LYS A 1 199 ? 24.047 20.998 -22.387 1.00 62.72 199 LYS A N 1
ATOM 1582 C CA . LYS A 1 199 ? 23.726 19.599 -22.034 1.00 62.72 199 LYS A CA 1
ATOM 1583 C C . LYS A 1 199 ? 24.928 18.753 -21.563 1.00 62.72 199 LYS A C 1
ATOM 1585 O O . LYS A 1 199 ? 24.736 17.667 -21.028 1.00 62.72 199 LYS A O 1
ATOM 1590 N N . LYS A 1 200 ? 26.169 19.215 -21.782 1.00 58.19 200 LYS A N 1
ATOM 1591 C CA . LYS A 1 200 ? 27.418 18.540 -21.367 1.00 58.19 200 LYS A CA 1
ATOM 1592 C C . LYS A 1 200 ? 27.991 19.017 -20.026 1.00 58.19 200 LYS A C 1
ATOM 1594 O O . LYS A 1 200 ? 28.822 18.296 -19.475 1.00 58.19 200 LYS A O 1
ATOM 1599 N N . SER A 1 201 ? 27.597 20.185 -19.510 1.00 57.09 201 SER A N 1
ATOM 1600 C CA . SER A 1 201 ? 28.039 20.650 -18.185 1.00 57.09 201 SER A CA 1
ATOM 1601 C C . SER A 1 201 ? 27.135 20.101 -17.079 1.00 57.09 201 SER A C 1
ATOM 1603 O O . SER A 1 201 ? 27.638 19.594 -16.083 1.00 57.09 201 SER A O 1
ATOM 1605 N N . THR A 1 202 ? 25.815 20.076 -17.305 1.00 53.47 202 THR A N 1
ATOM 1606 C CA . THR A 1 202 ? 24.798 19.682 -16.305 1.00 53.47 202 THR A CA 1
ATOM 1607 C C . THR A 1 202 ? 24.797 18.188 -15.930 1.00 53.47 202 THR A C 1
ATOM 1609 O O . THR A 1 202 ? 24.086 17.793 -15.018 1.00 53.47 202 THR A O 1
ATOM 1612 N N . VAL A 1 203 ? 25.565 17.338 -16.625 1.00 57.94 203 VAL A N 1
ATOM 1613 C CA . VAL A 1 203 ? 25.657 15.882 -16.354 1.00 57.94 203 VAL A CA 1
ATOM 1614 C C . VAL A 1 203 ? 26.904 15.525 -15.518 1.00 57.94 203 VAL A C 1
ATOM 1616 O O . VAL A 1 203 ? 27.103 14.368 -15.163 1.00 57.94 203 VAL A O 1
ATOM 1619 N N . ARG A 1 204 ? 27.769 16.502 -15.201 1.00 47.78 204 ARG A N 1
ATOM 1620 C CA . ARG A 1 204 ? 29.015 16.300 -14.429 1.00 47.78 204 ARG A CA 1
ATOM 1621 C C . ARG A 1 204 ? 29.026 16.966 -13.045 1.00 47.78 204 ARG A C 1
ATOM 1623 O O . ARG A 1 204 ? 30.073 16.969 -12.402 1.00 47.78 204 ARG A O 1
ATOM 1630 N N . SER A 1 205 ? 27.895 17.523 -12.618 1.00 42.47 205 SER A N 1
ATOM 1631 C CA . SER A 1 205 ? 27.672 18.171 -11.318 1.00 42.47 205 SER A CA 1
ATOM 1632 C C . SER A 1 205 ? 26.553 17.467 -10.564 1.00 42.47 205 SER A C 1
ATOM 1634 O O . SER A 1 205 ? 26.799 17.056 -9.416 1.00 42.47 205 SER A O 1
#

Organism: Zizania palustris (NCBI:txid103762)

pLDDT: mean 78.56, std 18.48, range [33.06, 95.94]

Radius of gyration: 41.19 Å; chains: 1; bounding box: 67×113×81 Å

Sequence (205 aa):
MASSAAASLGLGAVFQSGCPLLPPRPAARRAPTRRRAVGAKISCIGWDPEGVLGPPQPGHIARLEFRRRLETDSDAREAFQRQVREEKERRRQEREARVIPDTDAGLAEFFLDTDAREIEVEIGRLRPRLNQAFFDHIQREIAQIKFAITRTAEMEDRLIELEAMQKVLLEGVEAYDKLQNDLVTAKERLTKILQSRDKKSTVRS

Secondary structure (DSSP, 8-state):
----------------------PPPP--------------------S-TT-TT-SPPTTHHHHHHHHHHHHHHHHHHHHHHHHHHHHHHHHHHHHHHSPPPSSHHHHHHHHHSS-TTTHHHHHHHHTTT-SHHHHHHHHHHHHHHHH-SS--HHHHHHHHHHHHHHHHHHHHHHHHHHHHHHHHHHHHHHHHHHH-S-TTTTT--